Protein AF-A0A3C2AM71-F1 (afdb_monomer)

Structure (mmCIF, N/CA/C/O backbone):
data_AF-A0A3C2AM71-F1
#
_entry.id   AF-A0A3C2AM71-F1
#
loop_
_atom_site.group_PDB
_atom_site.id
_atom_site.type_symbol
_atom_site.label_atom_id
_atom_site.label_alt_id
_atom_site.label_comp_id
_atom_site.label_asym_id
_atom_site.label_entity_id
_atom_site.label_seq_id
_atom_site.pdbx_PDB_ins_code
_atom_site.Cartn_x
_atom_site.Cartn_y
_atom_site.Cartn_z
_atom_site.occupancy
_atom_site.B_iso_or_equiv
_atom_site.auth_seq_id
_atom_site.auth_comp_id
_atom_site.auth_asym_id
_atom_site.auth_atom_id
_atom_site.pdbx_PDB_model_num
ATOM 1 N N . MET A 1 1 ? -13.695 -0.399 28.121 1.00 42.12 1 MET A N 1
ATOM 2 C CA . MET A 1 1 ? -12.915 -0.365 26.866 1.00 42.12 1 MET A CA 1
ATOM 3 C C . MET A 1 1 ? -13.911 -0.329 25.725 1.00 42.12 1 MET A C 1
ATOM 5 O O . MET A 1 1 ? -14.835 -1.130 25.755 1.00 42.12 1 MET A O 1
ATOM 9 N N . ALA A 1 2 ? -13.782 0.618 24.798 1.00 53.09 2 ALA A N 1
ATOM 10 C CA . ALA A 1 2 ? -14.587 0.625 23.579 1.00 53.09 2 ALA A CA 1
ATOM 11 C C . ALA A 1 2 ? -14.269 -0.649 22.771 1.00 53.09 2 ALA A C 1
ATOM 13 O O . ALA A 1 2 ? -13.097 -1.018 22.661 1.00 53.09 2 ALA A O 1
ATOM 14 N N . SER A 1 3 ? -15.291 -1.352 22.276 1.00 75.38 3 SER A N 1
ATOM 15 C CA . SER A 1 3 ? -15.088 -2.483 21.365 1.00 75.38 3 SER A CA 1
ATOM 16 C C . SER A 1 3 ? -14.458 -1.978 20.064 1.00 75.38 3 SER A C 1
ATOM 18 O O . SER A 1 3 ? -14.625 -0.811 19.706 1.00 75.38 3 SER A O 1
ATOM 20 N N . PHE A 1 4 ? -13.736 -2.841 19.349 1.00 82.88 4 PHE A N 1
ATOM 21 C CA . PHE A 1 4 ? -13.177 -2.499 18.039 1.00 82.88 4 PHE A CA 1
ATOM 22 C C . PHE A 1 4 ? -14.222 -1.877 17.112 1.00 82.88 4 PHE A C 1
ATOM 24 O O . PHE A 1 4 ? -13.984 -0.798 16.584 1.00 82.88 4 PHE A O 1
ATOM 31 N N . GLU A 1 5 ? -15.396 -2.505 17.012 1.00 81.62 5 GLU A N 1
ATOM 32 C CA . GLU A 1 5 ? -16.545 -2.001 16.251 1.00 81.62 5 GLU A CA 1
ATOM 33 C C . GLU A 1 5 ? -16.908 -0.575 16.645 1.00 81.62 5 GLU A C 1
ATOM 35 O O . GLU A 1 5 ? -16.927 0.302 15.794 1.00 81.62 5 GLU A O 1
ATOM 40 N N . SER A 1 6 ? -17.067 -0.299 17.942 1.00 81.75 6 SER A N 1
ATOM 41 C CA . SER A 1 6 ? -17.404 1.055 18.393 1.00 81.75 6 SER A CA 1
ATOM 42 C C . SER A 1 6 ? -16.329 2.099 18.067 1.00 81.75 6 SER A C 1
ATOM 44 O O . SER A 1 6 ? -16.637 3.285 18.003 1.00 81.75 6 SER A O 1
ATOM 46 N N . ALA A 1 7 ? -15.074 1.685 17.856 1.00 81.06 7 ALA A N 1
ATOM 47 C CA . ALA A 1 7 ? -13.997 2.583 17.454 1.00 81.06 7 ALA A CA 1
ATOM 48 C C . ALA A 1 7 ? -13.990 2.859 15.942 1.00 81.06 7 ALA A C 1
ATOM 50 O O . ALA A 1 7 ? -13.678 3.978 15.542 1.00 81.06 7 ALA A O 1
ATOM 51 N N . ILE A 1 8 ? -14.338 1.871 15.112 1.00 83.69 8 ILE A N 1
ATOM 52 C CA . ILE A 1 8 ? -14.359 2.011 13.645 1.00 83.69 8 ILE A CA 1
ATOM 53 C C . ILE A 1 8 ? -15.708 2.493 13.092 1.00 83.69 8 ILE A C 1
ATOM 55 O O . ILE A 1 8 ? -15.739 3.031 11.992 1.00 83.69 8 ILE A O 1
ATOM 59 N N . GLU A 1 9 ? -16.796 2.346 13.850 1.00 80.56 9 GLU A N 1
ATOM 60 C CA . GLU A 1 9 ? -18.150 2.831 13.522 1.00 80.56 9 GLU A CA 1
ATOM 61 C C . GLU A 1 9 ? -18.470 4.173 14.202 1.00 80.56 9 GLU A C 1
ATOM 63 O O . GLU A 1 9 ? -19.589 4.672 14.112 1.00 80.56 9 GLU A O 1
ATOM 68 N N . LYS A 1 10 ? -17.495 4.757 14.914 1.00 73.94 10 LYS A N 1
ATOM 69 C CA . LYS A 1 10 ? -17.684 5.956 15.740 1.00 73.94 10 LYS A CA 1
ATOM 70 C C . LYS A 1 10 ? -18.242 7.138 14.943 1.00 73.94 10 LYS A C 1
ATOM 72 O O . LYS A 1 10 ? -19.080 7.887 15.439 1.00 73.94 10 LYS A O 1
ATOM 77 N N . GLU A 1 11 ? -17.732 7.324 13.734 1.00 79.31 11 GLU A N 1
ATOM 78 C CA . GLU A 1 11 ? -18.086 8.404 12.815 1.00 79.31 11 GLU A CA 1
ATOM 79 C C . GLU A 1 11 ? -18.208 7.812 11.402 1.00 79.31 11 GLU A C 1
ATOM 81 O O . GLU A 1 11 ? -17.571 6.797 11.116 1.00 79.31 11 GLU A O 1
ATOM 86 N N . ASP A 1 12 ? -18.994 8.427 10.508 1.00 88.00 12 ASP A N 1
ATOM 87 C CA . ASP A 1 12 ? -19.105 8.010 9.095 1.00 88.00 12 ASP A CA 1
ATOM 88 C C . ASP A 1 12 ? -17.840 8.396 8.302 1.00 88.00 12 ASP A C 1
ATOM 90 O O . AS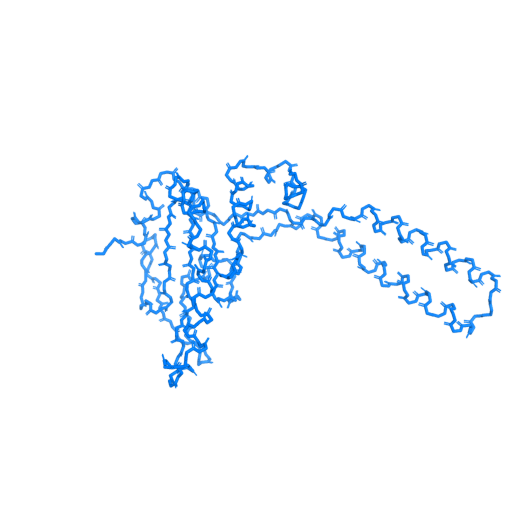P A 1 12 ? -17.848 9.217 7.380 1.00 88.00 12 ASP A O 1
ATOM 94 N N . LYS A 1 13 ? -16.710 7.837 8.729 1.00 92.69 13 LYS A N 1
ATOM 95 C CA . LYS A 1 13 ? -15.364 8.094 8.235 1.00 92.69 13 LYS A CA 1
ATOM 96 C C . LYS A 1 13 ? -14.686 6.774 7.862 1.00 92.69 13 LYS A C 1
ATOM 98 O O . LYS A 1 13 ? -14.956 5.739 8.474 1.00 92.69 13 LYS A O 1
ATOM 103 N N . PRO A 1 14 ? -13.787 6.789 6.870 1.00 94.62 14 PRO A N 1
ATOM 104 C CA . PRO A 1 14 ? -12.902 5.659 6.611 1.00 94.62 14 PRO A CA 1
ATOM 105 C C . PRO A 1 14 ? -12.044 5.332 7.840 1.00 94.62 14 PRO A C 1
ATOM 107 O O . PRO A 1 14 ? -11.818 6.178 8.705 1.00 94.62 14 PRO A O 1
ATOM 110 N N . SER A 1 15 ? -11.536 4.104 7.926 1.00 95.06 15 SER A N 1
ATOM 111 C CA . SER A 1 15 ? -10.704 3.671 9.052 1.00 95.06 15 SER A CA 1
ATOM 112 C C . SER A 1 15 ? -9.221 3.667 8.699 1.00 95.06 15 SER A C 1
ATOM 114 O O . SER A 1 15 ? -8.808 3.085 7.694 1.00 95.06 15 SER A O 1
ATOM 116 N N . PHE A 1 16 ? -8.417 4.253 9.582 1.00 94.62 16 PHE A N 1
ATOM 117 C CA . PHE A 1 16 ? -6.964 4.134 9.590 1.00 94.62 16 PHE A CA 1
ATOM 118 C C . PHE A 1 16 ? -6.561 3.165 10.700 1.00 94.62 16 PHE A C 1
ATOM 120 O O . PHE A 1 16 ? -6.775 3.437 11.884 1.00 94.62 16 PHE A O 1
ATOM 127 N N . ILE A 1 17 ? -5.983 2.022 10.335 1.00 93.75 17 ILE A 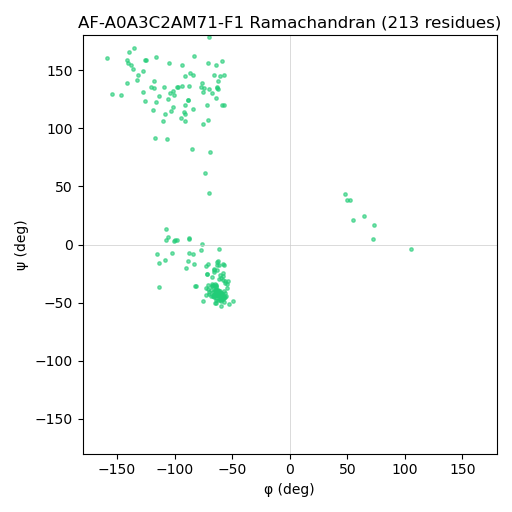N 1
ATOM 128 C CA . ILE A 1 17 ? -5.664 0.956 11.286 1.00 93.75 17 ILE A CA 1
ATOM 129 C C . ILE A 1 17 ? -4.161 0.715 11.300 1.00 93.75 17 ILE A C 1
ATOM 131 O O . ILE A 1 17 ? -3.583 0.250 10.320 1.00 93.75 17 ILE A O 1
ATOM 135 N N . TYR A 1 18 ? -3.525 0.981 12.439 1.00 91.75 18 TYR A N 1
ATOM 136 C CA . TYR A 1 18 ? -2.144 0.574 12.679 1.00 91.75 18 TYR A CA 1
ATOM 137 C C . TYR A 1 18 ? -2.123 -0.792 13.365 1.00 91.75 18 TYR A C 1
ATOM 139 O O . TYR A 1 18 ? -2.554 -0.934 14.513 1.00 91.75 18 TYR A O 1
ATOM 147 N N . ILE A 1 19 ? -1.597 -1.794 12.666 1.00 89.94 19 ILE A N 1
ATOM 148 C CA . ILE A 1 19 ? -1.363 -3.135 13.191 1.00 89.94 19 ILE A CA 1
ATOM 149 C C . ILE A 1 19 ? 0.046 -3.171 13.764 1.00 89.94 19 ILE A C 1
ATOM 151 O O . ILE A 1 19 ? 1.045 -3.195 13.040 1.00 89.94 19 ILE A O 1
ATOM 155 N N . LYS A 1 20 ? 0.118 -3.182 15.089 1.00 84.00 20 LYS A N 1
ATOM 156 C CA . LYS A 1 20 ? 1.374 -3.293 15.819 1.00 84.00 20 LYS A CA 1
ATOM 157 C C . LYS A 1 20 ? 1.862 -4.739 15.778 1.00 84.00 20 LYS A C 1
ATOM 159 O O . LYS A 1 20 ? 1.081 -5.667 15.955 1.00 84.00 20 LYS A O 1
ATOM 164 N N . GLU A 1 21 ? 3.162 -4.927 15.599 1.00 76.88 21 GLU A N 1
ATOM 165 C CA . GLU A 1 21 ? 3.785 -6.242 15.721 1.00 76.88 21 GLU A CA 1
ATOM 166 C C . GLU A 1 21 ? 3.619 -6.804 17.146 1.00 76.88 21 GLU A C 1
ATOM 168 O O . GLU A 1 21 ? 3.721 -6.065 18.135 1.00 76.88 21 GLU A O 1
ATOM 173 N N . SER A 1 22 ? 3.364 -8.113 17.249 1.00 65.94 22 SER A N 1
ATOM 174 C CA . SER A 1 22 ? 3.419 -8.832 18.524 1.00 65.94 22 SER A CA 1
ATOM 175 C C . SER A 1 22 ? 4.850 -8.759 19.042 1.00 65.94 22 SER A C 1
ATOM 177 O O . SER A 1 22 ? 5.799 -8.992 18.294 1.00 65.94 22 SER A O 1
ATOM 179 N N . LYS A 1 23 ? 5.026 -8.475 20.333 1.00 60.56 23 LYS A N 1
ATOM 180 C CA . LYS A 1 23 ? 6.280 -8.811 21.011 1.00 60.56 23 LYS A CA 1
ATOM 181 C C . LYS A 1 23 ? 6.327 -10.340 21.104 1.00 60.56 23 LYS A C 1
ATOM 183 O O . LYS A 1 23 ? 5.929 -10.895 22.122 1.00 60.56 23 LYS A O 1
ATOM 188 N N . ASP A 1 24 ? 6.695 -11.025 20.025 1.00 52.03 24 ASP A N 1
ATOM 189 C CA . ASP A 1 24 ? 6.826 -12.480 20.051 1.00 52.03 24 ASP A CA 1
ATOM 190 C C . ASP A 1 24 ? 7.821 -12.882 21.148 1.00 52.03 24 ASP A C 1
ATOM 192 O O . ASP A 1 24 ? 8.814 -12.193 21.401 1.00 52.03 24 ASP A O 1
ATOM 196 N N . GLU A 1 25 ? 7.575 -14.025 21.787 1.00 47.34 25 GLU A N 1
ATOM 197 C CA . GLU A 1 25 ? 8.415 -14.572 22.858 1.00 47.34 25 GLU A CA 1
ATOM 198 C C . GLU A 1 25 ? 9.877 -14.802 22.429 1.00 47.34 25 GLU A 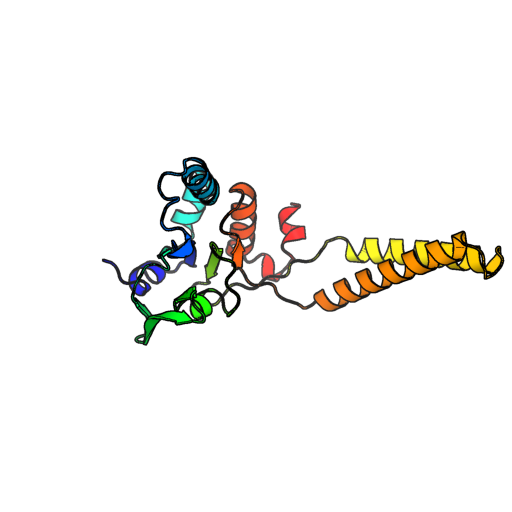C 1
ATOM 200 O O . GLU A 1 25 ? 10.758 -14.857 23.284 1.00 47.34 25 GLU A O 1
ATOM 205 N N . GLN A 1 26 ? 10.168 -14.836 21.120 1.00 45.72 26 GLN A N 1
ATOM 206 C CA . GLN A 1 26 ? 11.533 -14.845 20.570 1.00 45.72 26 GLN A CA 1
ATOM 207 C C . GLN A 1 26 ? 12.343 -13.574 20.893 1.00 45.72 26 GLN A C 1
ATOM 209 O O . GLN A 1 26 ? 13.564 -13.569 20.748 1.00 45.72 26 GLN A O 1
ATOM 214 N N . MET A 1 27 ? 11.679 -12.505 21.343 1.00 50.75 27 MET A N 1
ATOM 215 C CA . MET A 1 27 ? 12.291 -11.249 21.786 1.00 50.75 27 MET A CA 1
ATOM 216 C C . MET A 1 27 ? 12.384 -11.127 23.317 1.00 50.75 27 MET A C 1
ATOM 218 O O . MET A 1 27 ? 12.856 -10.097 23.813 1.00 50.75 27 MET A O 1
ATOM 222 N N . ARG A 1 28 ? 11.976 -12.159 24.082 1.00 48.88 28 ARG A N 1
ATOM 223 C CA . ARG A 1 28 ? 12.207 -12.205 25.537 1.00 48.88 28 ARG A CA 1
ATOM 224 C C . ARG A 1 28 ? 13.711 -12.091 25.803 1.00 48.88 28 ARG A C 1
ATOM 226 O O . ARG A 1 28 ? 14.495 -12.909 25.333 1.00 48.88 28 ARG A O 1
ATOM 233 N N . GLY A 1 29 ? 14.108 -11.050 26.536 1.00 53.56 29 GLY A N 1
ATOM 234 C CA . GLY A 1 29 ? 15.507 -10.772 26.889 1.00 53.56 29 GLY A CA 1
ATOM 235 C C . GLY A 1 29 ? 16.178 -9.615 26.135 1.00 53.56 29 GLY A C 1
ATOM 236 O O . GLY A 1 29 ? 17.301 -9.264 26.481 1.00 53.56 29 GLY A O 1
ATOM 237 N N . ARG A 1 30 ? 15.515 -8.975 25.156 1.00 55.34 30 ARG A N 1
ATOM 238 C CA . ARG A 1 30 ? 15.984 -7.710 24.530 1.00 55.34 30 ARG A CA 1
ATOM 239 C C . ARG A 1 30 ? 15.166 -6.485 24.938 1.00 55.34 30 ARG A C 1
ATOM 241 O O . ARG A 1 30 ? 15.273 -5.422 24.336 1.00 55.34 30 ARG A O 1
ATOM 248 N N . GLU A 1 31 ? 14.340 -6.628 25.968 1.00 54.59 31 GLU A N 1
ATOM 249 C CA . GLU A 1 31 ? 13.405 -5.596 26.425 1.00 54.59 31 GLU A CA 1
ATOM 250 C C . GLU A 1 31 ? 14.108 -4.351 26.979 1.00 54.59 31 GLU A C 1
ATOM 252 O O . GLU A 1 31 ? 13.523 -3.271 26.953 1.00 54.59 31 GLU A O 1
ATOM 257 N N . ASP A 1 32 ? 15.377 -4.480 27.380 1.00 57.28 32 ASP A N 1
ATOM 258 C CA . ASP A 1 32 ? 16.255 -3.383 27.799 1.00 57.28 32 ASP A CA 1
ATOM 259 C C . ASP A 1 32 ? 17.335 -3.016 26.773 1.00 57.28 32 ASP A C 1
ATOM 261 O O . ASP A 1 32 ? 18.159 -2.137 27.026 1.00 57.28 32 ASP A O 1
ATOM 265 N N . ASP A 1 33 ? 17.300 -3.611 25.576 1.00 68.69 33 ASP A N 1
ATOM 266 C CA . ASP A 1 33 ? 18.155 -3.182 24.474 1.00 68.69 33 ASP A CA 1
ATOM 267 C C . ASP A 1 33 ? 17.671 -1.814 23.964 1.00 68.69 33 ASP A C 1
ATOM 269 O O . ASP A 1 33 ? 16.630 -1.687 23.307 1.00 68.69 33 ASP A O 1
ATOM 273 N N . GLY A 1 34 ? 18.436 -0.765 24.273 1.00 66.56 34 GLY A N 1
ATOM 274 C CA . GLY A 1 34 ? 18.157 0.600 23.827 1.00 66.56 34 GLY A CA 1
ATOM 275 C C . GLY A 1 34 ? 17.977 0.707 22.309 1.00 66.56 34 GLY A C 1
ATOM 276 O O . GLY A 1 34 ? 17.135 1.481 21.857 1.00 66.56 34 GLY A O 1
ATOM 277 N N . ARG A 1 35 ? 18.662 -0.136 21.520 1.00 69.88 35 ARG A N 1
ATOM 278 C CA . ARG A 1 35 ? 18.531 -0.157 20.053 1.00 69.88 35 ARG A CA 1
ATOM 279 C C . ARG A 1 35 ? 17.151 -0.631 19.610 1.00 69.88 35 ARG A C 1
ATOM 281 O O . ARG A 1 35 ? 16.625 -0.151 18.610 1.00 69.88 35 ARG A O 1
ATOM 288 N N . PHE A 1 36 ? 16.547 -1.555 20.355 1.00 67.25 36 PHE A N 1
ATOM 289 C CA . PHE A 1 36 ? 15.207 -2.055 20.067 1.00 67.25 36 PHE A CA 1
ATOM 290 C C . PHE A 1 36 ? 14.135 -1.013 20.400 1.00 67.25 36 PHE A C 1
ATOM 292 O O . PHE A 1 36 ? 13.242 -0.770 19.587 1.00 67.25 36 PHE A O 1
ATOM 299 N N . LYS A 1 37 ? 14.253 -0.338 21.554 1.00 69.62 37 LYS A N 1
ATOM 300 C CA . LYS A 1 37 ? 13.366 0.783 21.924 1.00 69.62 37 LYS A CA 1
ATOM 301 C C . LYS A 1 37 ? 13.465 1.922 20.907 1.00 69.62 37 LYS A C 1
ATOM 303 O O . LYS A 1 37 ? 12.444 2.470 20.496 1.00 69.62 37 LYS A O 1
ATOM 308 N N . GLU A 1 38 ? 14.677 2.231 20.454 1.00 73.06 38 GLU A N 1
ATOM 309 C CA . GLU A 1 38 ? 14.914 3.246 19.432 1.00 73.06 38 GLU A CA 1
ATOM 310 C C . GLU A 1 38 ? 14.328 2.840 18.073 1.00 73.06 38 GLU A C 1
ATOM 312 O O . GLU A 1 38 ? 13.643 3.639 17.438 1.00 73.06 38 GLU A O 1
ATOM 317 N N . MET A 1 39 ? 14.503 1.584 17.648 1.00 73.25 39 MET A N 1
ATOM 318 C CA . MET A 1 39 ? 13.878 1.061 16.431 1.00 73.25 39 MET A CA 1
ATOM 319 C C . MET A 1 39 ? 12.347 1.152 16.498 1.00 73.25 39 MET A C 1
ATOM 321 O O . MET A 1 39 ? 11.737 1.646 15.553 1.00 73.25 39 MET A O 1
ATOM 325 N N . GLN A 1 40 ? 11.725 0.736 17.607 1.00 72.31 40 GLN A N 1
ATOM 326 C CA . GLN A 1 40 ? 10.272 0.847 17.780 1.00 72.31 40 GLN A CA 1
ATOM 327 C C . GLN 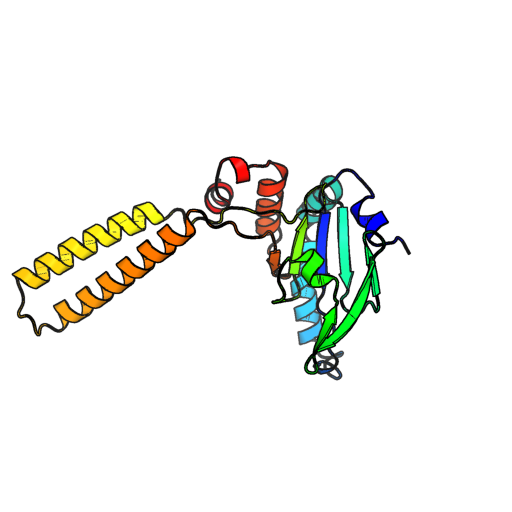A 1 40 ? 9.793 2.300 17.798 1.00 72.31 40 GLN A C 1
ATOM 329 O O . GLN A 1 40 ? 8.757 2.596 17.206 1.00 72.31 40 GLN A O 1
ATOM 334 N N . SER A 1 41 ? 10.545 3.212 18.425 1.00 74.56 41 SER A N 1
ATOM 335 C CA . SER A 1 41 ? 10.241 4.645 18.348 1.00 74.56 41 SER A CA 1
ATOM 336 C C . SER A 1 41 ? 10.269 5.114 16.898 1.00 74.56 41 SER A C 1
ATOM 338 O O . SER A 1 41 ? 9.303 5.716 16.443 1.00 74.56 41 SER A O 1
ATOM 340 N N . ARG A 1 42 ? 11.323 4.767 16.149 1.00 76.19 42 ARG A N 1
ATOM 341 C CA . ARG A 1 42 ? 11.482 5.154 14.740 1.00 76.19 42 ARG A CA 1
ATOM 342 C C . ARG A 1 42 ? 10.365 4.647 13.839 1.00 76.19 42 ARG A C 1
ATOM 344 O O . ARG A 1 42 ? 10.044 5.287 12.845 1.00 76.19 42 ARG A O 1
ATOM 351 N N . MET A 1 43 ? 9.749 3.516 14.176 1.00 76.69 43 MET A N 1
ATOM 352 C CA . MET A 1 43 ? 8.590 3.014 13.437 1.00 76.69 43 MET A CA 1
ATOM 353 C C . MET A 1 43 ? 7.358 3.896 13.601 1.00 76.69 43 MET A C 1
ATOM 355 O O . MET A 1 43 ? 6.538 3.915 12.700 1.00 76.69 43 MET A O 1
ATOM 359 N N . LEU A 1 44 ? 7.223 4.614 14.717 1.00 80.81 44 LEU A N 1
ATOM 360 C CA . LEU A 1 44 ? 6.079 5.478 15.014 1.00 80.81 44 LEU A CA 1
ATOM 361 C C . LEU A 1 44 ? 6.415 6.969 14.913 1.00 80.81 44 LEU A C 1
ATOM 363 O O . LEU A 1 44 ? 5.554 7.794 15.199 1.00 80.81 44 LEU A O 1
ATOM 367 N N . ASP A 1 45 ? 7.634 7.334 14.508 1.00 84.94 45 ASP A N 1
ATOM 368 C CA . ASP A 1 45 ? 8.057 8.737 14.418 1.00 84.94 45 ASP A CA 1
ATOM 369 C C . ASP A 1 45 ? 7.154 9.552 13.483 1.00 84.94 45 ASP A C 1
ATOM 371 O O . ASP A 1 45 ? 6.913 10.726 13.745 1.00 84.94 45 ASP A O 1
ATOM 375 N N . PHE A 1 46 ? 6.576 8.926 12.455 1.00 85.56 46 PHE A N 1
ATOM 376 C CA . PHE A 1 46 ? 5.616 9.579 11.566 1.00 85.56 46 PHE A CA 1
ATOM 377 C C . PHE A 1 46 ? 4.350 10.054 12.297 1.00 85.56 46 PHE A C 1
ATOM 379 O O . PHE A 1 46 ? 3.794 11.080 11.930 1.00 85.56 46 PHE A O 1
ATOM 386 N N . LEU A 1 47 ? 3.942 9.385 13.383 1.00 85.75 47 LEU A N 1
ATOM 387 C CA . LEU A 1 47 ? 2.834 9.819 14.243 1.00 85.75 47 LEU A CA 1
ATOM 388 C C . LEU A 1 47 ? 3.205 10.983 15.175 1.00 85.75 47 LEU A C 1
ATOM 390 O O . LEU A 1 47 ? 2.365 11.396 15.965 1.00 85.75 47 LEU A O 1
ATOM 394 N N . LYS A 1 48 ? 4.444 11.493 15.138 1.00 88.50 48 LYS A N 1
ATOM 395 C CA . LYS A 1 48 ? 4.832 12.741 15.822 1.00 88.50 48 LYS A CA 1
ATOM 396 C C . LYS A 1 48 ? 4.611 13.972 14.942 1.00 88.50 48 LYS A C 1
ATOM 398 O O . LYS A 1 48 ? 4.671 15.088 15.449 1.00 88.50 48 LYS A O 1
ATOM 403 N N . ASP A 1 49 ? 4.390 13.777 13.644 1.00 93.94 49 ASP A N 1
ATOM 404 C CA . ASP A 1 49 ? 4.133 14.860 12.704 1.00 93.94 49 ASP A CA 1
ATOM 405 C C . ASP A 1 49 ? 2.739 15.453 12.943 1.00 93.94 49 ASP A C 1
ATOM 407 O O . ASP A 1 49 ? 1.725 14.756 12.859 1.00 93.94 49 ASP A O 1
ATOM 411 N N . SER A 1 50 ? 2.681 16.748 13.259 1.00 94.50 50 SER A N 1
ATOM 412 C CA . SER A 1 50 ? 1.423 17.420 13.588 1.00 94.50 50 SER A CA 1
ATOM 413 C C . SER A 1 50 ? 0.452 17.455 12.415 1.00 94.50 50 SER A C 1
ATOM 415 O O . SER A 1 50 ? -0.751 17.342 12.630 1.00 94.50 50 SER A O 1
ATOM 417 N N . ASN A 1 51 ? 0.953 17.584 11.184 1.00 95.12 51 ASN A N 1
ATOM 418 C CA . ASN A 1 51 ? 0.101 17.675 10.002 1.00 95.12 51 ASN A CA 1
ATOM 419 C C . ASN A 1 51 ? -0.569 16.333 9.732 1.00 95.12 51 ASN A C 1
ATOM 421 O O . ASN A 1 51 ? -1.773 16.289 9.489 1.00 95.12 51 ASN A O 1
ATOM 425 N N . LEU A 1 52 ? 0.179 15.234 9.850 1.00 94.62 52 LEU A N 1
ATOM 426 C CA . LEU A 1 52 ? -0.400 13.903 9.738 1.00 94.62 52 LEU A CA 1
ATOM 427 C C . LEU A 1 52 ? -1.460 13.674 10.818 1.00 94.62 52 LEU A C 1
ATOM 429 O 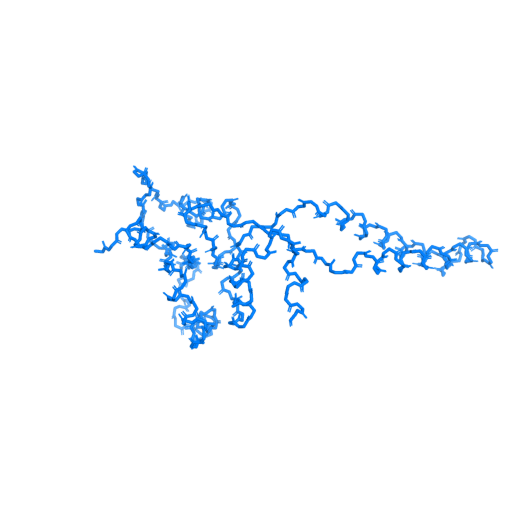O . LEU A 1 52 ? -2.540 13.186 10.501 1.00 94.62 52 LEU A O 1
ATOM 433 N N . ILE A 1 53 ? -1.176 14.017 12.079 1.00 94.19 53 ILE A N 1
ATOM 434 C CA . ILE A 1 53 ? -2.143 13.847 13.175 1.00 94.19 53 ILE A CA 1
ATOM 435 C C . ILE A 1 53 ? -3.439 14.611 12.879 1.00 94.19 53 ILE A C 1
ATOM 437 O O . ILE A 1 53 ? -4.523 14.065 13.087 1.00 94.19 53 ILE A O 1
ATOM 441 N N . THR A 1 54 ? -3.340 15.845 12.380 1.00 95.12 54 THR A N 1
ATOM 442 C CA . THR A 1 54 ? -4.503 16.644 11.977 1.00 95.12 54 THR A CA 1
ATOM 443 C C . THR A 1 54 ? -5.296 15.940 10.878 1.00 95.12 54 THR A C 1
ATOM 445 O O . THR A 1 54 ? -6.477 15.665 11.077 1.00 95.12 54 THR A O 1
ATOM 448 N N . VAL A 1 55 ? -4.639 15.539 9.781 1.00 95.44 55 VAL A N 1
ATOM 449 C CA . VAL A 1 55 ? -5.282 14.810 8.670 1.00 95.44 55 VAL A CA 1
ATOM 450 C C . VAL A 1 55 ? -5.978 13.542 9.169 1.00 95.44 55 VAL A C 1
ATOM 452 O O . VAL A 1 55 ? -7.116 13.270 8.787 1.00 95.44 55 VAL A O 1
ATOM 455 N N . LEU A 1 56 ? -5.324 12.776 10.045 1.00 94.81 56 LEU A N 1
ATOM 456 C CA . LEU A 1 56 ? -5.871 11.546 10.609 1.00 94.81 56 LEU A CA 1
ATOM 457 C C . LEU A 1 56 ? -7.118 11.804 11.462 1.00 94.81 56 LEU A C 1
ATOM 459 O O . LEU A 1 56 ? -8.144 11.168 11.241 1.00 94.81 56 LEU A O 1
ATOM 463 N N . ASN A 1 57 ? -7.055 12.744 12.406 1.00 92.62 57 ASN A N 1
ATOM 464 C CA . ASN A 1 57 ? -8.171 13.029 13.311 1.00 92.62 57 ASN A CA 1
ATOM 465 C C . ASN A 1 57 ? -9.380 13.638 12.586 1.00 92.62 57 ASN A C 1
ATOM 467 O O . ASN A 1 57 ? -10.531 13.360 12.935 1.00 92.62 57 ASN A O 1
ATOM 471 N N . GLU A 1 58 ? -9.136 14.472 11.577 1.00 94.81 58 GLU A N 1
ATOM 472 C CA . GLU A 1 58 ? -10.200 15.117 10.811 1.00 94.81 58 GLU A CA 1
ATOM 473 C C . GLU A 1 58 ? -10.910 14.131 9.883 1.00 94.81 58 GLU A C 1
ATOM 475 O O . GLU A 1 58 ? -12.136 14.182 9.777 1.00 94.81 58 GLU A O 1
ATOM 480 N N . ASN A 1 59 ? -10.178 13.189 9.281 1.00 95.62 59 ASN A N 1
ATOM 481 C CA . ASN A 1 59 ? -10.691 12.405 8.157 1.00 95.62 59 ASN A CA 1
ATOM 482 C C . ASN A 1 59 ? -10.890 10.908 8.439 1.00 95.62 59 ASN A C 1
ATOM 484 O O . ASN A 1 59 ? -11.601 10.257 7.678 1.00 95.62 59 ASN A O 1
ATOM 488 N N . PHE A 1 60 ? -10.318 10.348 9.514 1.00 95.44 60 PHE A N 1
ATOM 489 C CA . PHE A 1 60 ? -10.322 8.898 9.746 1.00 95.44 60 PHE A CA 1
ATOM 490 C C . PHE A 1 60 ? -10.744 8.483 11.159 1.00 95.44 60 PHE A C 1
ATOM 492 O O . PHE A 1 60 ? -10.367 9.089 12.163 1.00 95.44 60 PHE A O 1
ATOM 499 N N . ASN A 1 61 ? -11.417 7.335 11.244 1.00 94.38 61 ASN A N 1
ATOM 500 C CA . ASN A 1 61 ? -11.518 6.559 12.475 1.00 94.38 61 ASN A CA 1
ATOM 501 C C . ASN A 1 61 ? -10.183 5.845 12.715 1.00 94.38 61 ASN A C 1
ATOM 503 O O . ASN A 1 61 ? -9.840 4.869 12.044 1.00 94.38 61 ASN A O 1
ATOM 507 N N . CYS A 1 62 ? -9.399 6.364 13.656 1.00 92.25 62 CYS A N 1
ATOM 508 C CA . CYS A 1 62 ? -8.068 5.849 13.947 1.00 92.25 62 CYS A CA 1
ATOM 509 C C . CYS A 1 62 ? -8.123 4.726 14.987 1.00 92.25 62 CYS A C 1
ATOM 511 O O . CYS A 1 62 ? -8.593 4.927 16.109 1.00 92.25 62 CYS A O 1
ATOM 513 N N . TYR A 1 63 ? -7.582 3.556 14.647 1.00 91.25 63 TYR A N 1
ATOM 514 C CA . TYR A 1 63 ? -7.513 2.415 15.553 1.00 91.25 63 TYR A CA 1
ATOM 515 C C . TYR A 1 63 ? -6.123 1.778 15.577 1.00 91.25 63 TYR A C 1
ATOM 517 O O . TYR A 1 63 ? -5.450 1.625 14.557 1.00 91.25 63 TYR A O 1
ATOM 525 N N . ARG A 1 64 ? -5.697 1.355 16.768 1.00 89.56 64 ARG A N 1
ATOM 526 C CA . ARG A 1 64 ? -4.469 0.586 16.969 1.00 89.56 64 ARG A CA 1
ATOM 527 C C . ARG A 1 64 ? -4.828 -0.849 17.321 1.00 89.56 64 ARG A C 1
ATOM 529 O O . ARG A 1 64 ? -5.312 -1.102 18.420 1.00 89.56 64 ARG A O 1
ATOM 536 N N . PHE A 1 65 ? -4.521 -1.780 16.424 1.00 89.38 65 PHE A N 1
ATOM 537 C CA . PHE A 1 65 ? -4.675 -3.206 16.682 1.00 89.38 65 PHE A CA 1
ATOM 538 C C . PHE A 1 65 ? -3.378 -3.772 17.271 1.00 89.38 65 PHE A C 1
ATOM 540 O O . PHE A 1 65 ? -2.312 -3.673 16.656 1.00 89.38 65 PHE A O 1
ATOM 547 N N . ASP A 1 66 ? -3.458 -4.327 18.481 1.00 85.31 66 ASP A N 1
ATOM 548 C CA . ASP A 1 66 ? -2.334 -4.989 19.145 1.00 85.31 66 ASP A CA 1
ATOM 549 C C . ASP A 1 66 ? -2.488 -6.508 19.015 1.00 85.31 66 ASP A C 1
ATOM 551 O O . ASP A 1 66 ? -3.447 -7.087 19.523 1.00 85.31 66 ASP A O 1
ATOM 555 N N . LEU A 1 67 ? -1.524 -7.160 18.362 1.00 82.50 67 LEU A N 1
ATOM 556 C CA . LEU A 1 67 ? -1.485 -8.620 18.237 1.00 82.50 67 LEU A CA 1
ATOM 557 C C . LEU A 1 67 ? -1.348 -9.348 19.580 1.00 82.50 67 LEU A C 1
ATOM 559 O O . LEU A 1 67 ? -1.527 -10.565 19.641 1.00 82.50 67 LEU A O 1
ATOM 563 N N . ALA A 1 68 ? -0.993 -8.634 20.650 1.00 81.00 68 ALA A N 1
ATOM 564 C CA . ALA A 1 68 ? -0.972 -9.194 21.990 1.00 81.00 68 ALA A CA 1
ATOM 565 C C . ALA A 1 68 ? -2.377 -9.464 22.553 1.00 81.00 68 ALA A C 1
ATOM 567 O O . ALA A 1 68 ? -2.471 -10.212 23.520 1.00 81.00 68 ALA A O 1
ATOM 568 N N . ALA A 1 69 ? -3.439 -8.887 21.977 1.00 83.88 69 ALA A N 1
ATOM 569 C CA . ALA A 1 69 ? -4.807 -9.134 22.421 1.00 83.88 69 ALA A CA 1
ATOM 570 C C . ALA A 1 69 ? -5.197 -10.611 22.239 1.00 83.88 69 ALA A C 1
ATOM 572 O O . ALA A 1 69 ? -4.948 -11.195 21.187 1.00 83.88 69 ALA A O 1
ATOM 573 N N . ASP A 1 70 ? -5.830 -11.203 23.257 1.00 86.00 70 ASP A N 1
ATOM 574 C CA . ASP A 1 70 ? -6.240 -12.615 23.226 1.00 86.00 70 ASP A CA 1
ATOM 575 C C . ASP A 1 70 ? -7.400 -12.864 22.260 1.00 86.00 70 ASP A C 1
ATOM 577 O O . ASP A 1 70 ? -7.506 -13.929 21.648 1.00 86.00 70 ASP A O 1
ATOM 581 N N . SER A 1 71 ? -8.301 -11.888 22.149 1.00 89.94 71 SER A N 1
ATOM 582 C CA . SER A 1 71 ? -9.427 -11.949 21.230 1.00 89.94 71 SER A CA 1
ATOM 583 C C . SER A 1 71 ? -9.992 -10.572 20.909 1.00 89.94 71 SER A C 1
ATOM 585 O O . SER A 1 71 ? -9.801 -9.605 21.648 1.00 89.94 71 SER A O 1
ATOM 587 N N . ILE A 1 72 ? -10.730 -10.513 19.807 1.00 90.69 72 ILE A N 1
ATOM 588 C CA . ILE A 1 72 ? -11.469 -9.349 19.331 1.00 90.69 72 ILE A CA 1
ATOM 589 C C . ILE A 1 72 ? -12.801 -9.826 18.756 1.00 90.69 72 ILE A C 1
ATOM 591 O O . ILE A 1 72 ? -12.866 -10.859 18.091 1.00 90.69 72 ILE A O 1
ATOM 595 N N . VAL A 1 73 ? -13.872 -9.087 19.032 1.00 89.94 73 VAL A N 1
ATOM 596 C CA . VAL A 1 73 ? -15.194 -9.357 18.458 1.00 89.94 73 VAL A CA 1
ATOM 597 C C . VAL A 1 73 ? -15.422 -8.390 17.305 1.00 89.94 73 VAL A C 1
ATOM 599 O O . VAL A 1 73 ? -15.230 -7.184 17.468 1.00 89.94 73 VAL A O 1
ATOM 602 N N . PHE A 1 74 ? -15.805 -8.927 16.149 1.00 89.75 74 PHE A N 1
ATOM 603 C CA . PHE A 1 74 ? -16.165 -8.153 14.967 1.00 89.75 74 PHE A CA 1
ATOM 604 C C . PHE A 1 74 ? -17.260 -8.867 14.167 1.00 89.75 74 PHE A C 1
ATOM 606 O O . PHE A 1 74 ? -17.156 -10.052 13.851 1.00 89.75 74 PHE A O 1
ATOM 613 N N . LYS A 1 75 ? -18.326 -8.136 13.852 1.00 88.62 75 LYS A N 1
ATOM 614 C CA . LYS A 1 75 ? -19.584 -8.576 13.245 1.00 88.62 75 LYS A CA 1
ATOM 615 C C . LYS A 1 75 ? -20.180 -9.809 13.926 1.00 88.62 75 LYS A C 1
ATOM 617 O O . LYS A 1 75 ? -20.610 -10.750 13.266 1.00 88.62 75 LYS A O 1
ATOM 622 N N . GLY A 1 76 ? -20.158 -9.823 15.261 1.00 88.44 76 GLY A N 1
ATOM 623 C CA . GLY A 1 76 ? -20.648 -10.944 16.073 1.00 88.44 76 GLY A CA 1
ATOM 624 C C . GLY A 1 76 ? -19.764 -12.200 16.057 1.00 88.44 76 GLY A C 1
ATOM 625 O O . GLY A 1 76 ? -20.135 -13.206 16.659 1.00 88.44 76 GLY A O 1
ATOM 626 N N . VAL A 1 77 ? -18.596 -12.156 15.407 1.00 92.56 77 VAL A N 1
ATOM 627 C CA . VAL A 1 77 ? -17.616 -13.249 15.381 1.00 92.56 77 VAL A CA 1
ATOM 628 C C . VAL A 1 77 ? -16.452 -12.913 16.309 1.00 92.56 77 VAL A C 1
ATOM 630 O O . VAL A 1 77 ? -15.882 -11.825 16.239 1.00 92.56 77 VAL A O 1
ATOM 633 N N . THR A 1 78 ? -16.086 -13.856 17.177 1.00 93.62 78 THR A N 1
ATOM 634 C CA . THR A 1 78 ? -14.913 -13.736 18.050 1.00 93.62 78 THR A CA 1
ATOM 635 C C . THR A 1 78 ? -13.695 -14.320 17.352 1.00 93.62 78 THR A C 1
ATOM 637 O O . THR A 1 78 ? -13.604 -15.534 17.184 1.00 93.62 78 THR A O 1
ATOM 640 N N . TYR A 1 79 ? -12.743 -13.463 17.011 1.00 92.50 79 TYR A N 1
ATOM 641 C CA . TYR A 1 79 ? -11.442 -13.840 16.473 1.00 92.50 79 TYR A CA 1
ATOM 642 C C . TYR A 1 79 ? -10.456 -13.941 17.620 1.00 92.50 79 TYR A C 1
ATOM 644 O O . TYR A 1 79 ? -10.426 -13.066 18.488 1.00 92.50 79 TYR A O 1
ATOM 652 N N . LYS A 1 80 ? -9.634 -14.982 17.630 1.00 92.25 80 LYS A N 1
ATOM 653 C CA . LYS A 1 80 ? -8.698 -15.247 18.721 1.00 92.25 80 LYS A CA 1
ATOM 654 C C . LYS A 1 80 ? -7.254 -15.163 18.260 1.00 92.25 80 LYS A C 1
ATOM 656 O O . LYS A 1 80 ? -6.929 -15.225 17.070 1.00 92.25 80 LYS A O 1
ATOM 661 N N . LYS A 1 81 ? -6.376 -15.010 19.239 1.00 88.44 81 LYS A N 1
ATOM 662 C CA . LYS A 1 81 ? -4.955 -15.271 19.086 1.00 88.44 81 LYS A CA 1
ATOM 663 C C . LYS A 1 81 ? -4.716 -16.779 19.119 1.00 88.44 81 LYS A C 1
ATOM 665 O O . LYS A 1 81 ? -5.260 -17.485 19.964 1.00 88.44 81 LYS A O 1
ATOM 670 N N . GLY A 1 82 ? -3.889 -17.260 18.202 1.00 83.94 82 GLY A N 1
ATOM 671 C CA . GLY A 1 82 ? -3.465 -18.649 18.113 1.00 83.94 82 GLY A CA 1
ATOM 672 C C . GLY A 1 82 ? -1.966 -18.759 17.862 1.00 83.94 82 GLY A C 1
ATOM 673 O O . GLY A 1 82 ? -1.285 -17.780 17.545 1.00 83.94 82 GLY A O 1
ATOM 674 N N . GLU A 1 83 ? -1.447 -19.973 17.986 1.00 77.75 83 GLU A N 1
ATOM 675 C CA . GLU A 1 83 ? -0.050 -20.282 17.711 1.00 77.75 83 GLU A CA 1
ATOM 676 C C . GLU A 1 83 ? 0.031 -21.258 16.536 1.00 77.75 83 GLU A C 1
ATOM 678 O O . GLU A 1 83 ? -0.558 -22.338 16.560 1.00 77.75 83 GLU A O 1
ATOM 683 N N . GLN A 1 84 ? 0.752 -20.876 15.483 1.00 68.31 84 GLN A N 1
ATOM 684 C CA . GLN A 1 84 ? 1.027 -21.751 14.346 1.00 68.31 84 GLN A CA 1
ATOM 685 C C . GLN A 1 84 ? 2.530 -21.818 14.109 1.00 68.31 84 GLN A C 1
ATOM 687 O O . GLN A 1 84 ? 3.186 -20.802 13.893 1.00 68.31 84 GLN A O 1
ATOM 692 N N . ARG A 1 85 ? 3.080 -23.040 14.116 1.00 70.44 85 ARG A N 1
ATOM 693 C CA . ARG A 1 85 ? 4.511 -23.308 13.867 1.00 70.44 85 ARG A CA 1
ATOM 694 C C . ARG A 1 85 ? 5.452 -22.473 14.761 1.00 70.44 85 ARG A C 1
ATOM 696 O O . ARG A 1 85 ? 6.482 -22.000 14.287 1.00 70.44 85 ARG A O 1
ATOM 703 N N . GLY A 1 86 ? 5.087 -22.275 16.032 1.00 66.56 86 GLY A N 1
ATOM 704 C CA . GLY A 1 86 ? 5.878 -21.502 16.999 1.00 66.56 86 GLY A CA 1
ATOM 705 C C . GLY A 1 86 ? 5.849 -19.984 16.786 1.00 66.56 86 GLY A C 1
ATOM 706 O O . GLY A 1 86 ? 6.734 -19.284 17.272 1.00 66.56 86 GLY A O 1
ATOM 707 N N . ARG A 1 87 ? 4.885 -19.470 16.008 1.00 69.31 87 ARG A N 1
ATOM 708 C CA . ARG A 1 87 ? 4.636 -18.033 15.838 1.00 69.31 87 ARG A CA 1
ATOM 709 C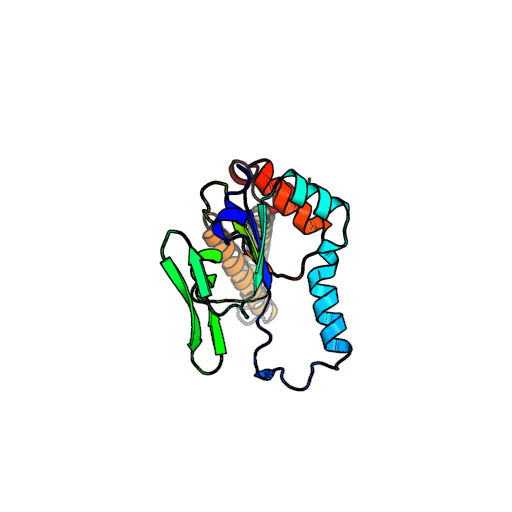 C . ARG A 1 87 ? 3.249 -17.683 16.340 1.00 69.31 87 ARG A C 1
ATOM 711 O O . ARG A 1 87 ? 2.277 -18.362 15.992 1.00 69.31 87 ARG A O 1
ATOM 718 N N . THR A 1 88 ? 3.154 -16.601 17.112 1.00 74.38 88 THR A N 1
ATOM 719 C CA . THR A 1 88 ? 1.848 -16.078 17.503 1.00 74.38 88 THR A CA 1
ATOM 720 C C . THR A 1 88 ? 1.214 -15.352 16.320 1.00 74.38 88 THR A C 1
ATOM 722 O O . THR A 1 88 ? 1.844 -14.550 15.633 1.00 74.38 88 THR A O 1
ATOM 725 N N . SER A 1 89 ? -0.045 -15.668 16.040 1.00 81.94 89 SER A N 1
ATOM 726 C CA . SER A 1 89 ? -0.833 -15.026 14.990 1.00 81.94 89 SER A CA 1
ATOM 727 C C . SER A 1 89 ? -2.224 -14.727 15.523 1.00 81.94 89 SER A C 1
ATOM 729 O O . SER A 1 89 ? -2.710 -15.408 16.423 1.00 81.94 89 SER A O 1
ATOM 731 N N . HIS A 1 90 ? -2.864 -13.690 14.998 1.00 88.56 90 HIS A N 1
ATOM 732 C CA . HIS A 1 90 ? -4.228 -13.356 15.377 1.00 88.56 90 HIS A CA 1
ATOM 733 C C . HIS A 1 90 ? -5.139 -13.566 14.169 1.00 88.56 90 HIS A C 1
ATOM 735 O O . HIS A 1 90 ? -4.888 -13.003 13.103 1.00 88.56 90 HIS A O 1
ATOM 741 N N . GLU A 1 91 ? -6.216 -14.337 14.349 1.00 90.69 91 GLU A N 1
ATOM 742 C CA . GLU A 1 91 ? -7.194 -14.686 13.299 1.00 90.69 91 GLU A CA 1
ATOM 743 C C . GLU A 1 91 ? -7.844 -13.462 12.640 1.00 90.69 91 GLU A C 1
ATOM 745 O O . GLU A 1 91 ? -8.402 -13.552 11.551 1.00 90.69 91 GLU A O 1
ATOM 750 N N . PHE A 1 92 ? -7.759 -12.301 13.289 1.00 91.25 92 PHE A N 1
ATOM 751 C CA . PHE A 1 92 ? -8.325 -11.066 12.785 1.00 91.25 92 PHE A CA 1
ATOM 752 C C . PHE A 1 92 ? -7.422 -10.353 11.779 1.00 91.25 92 PHE A C 1
ATOM 754 O O . PHE A 1 92 ? -7.891 -9.492 11.042 1.00 91.25 92 PHE A O 1
ATOM 761 N N . VAL A 1 93 ? -6.130 -10.687 11.697 1.00 90.62 93 VAL A N 1
ATOM 762 C CA . VAL A 1 93 ? -5.264 -9.961 10.764 1.00 90.62 93 VAL A CA 1
ATOM 763 C C . VAL A 1 93 ? -5.620 -10.214 9.302 1.00 90.62 93 VAL A C 1
ATOM 765 O O . VAL A 1 93 ? -5.724 -9.224 8.584 1.00 90.62 93 VAL A O 1
ATOM 768 N N . PRO A 1 94 ? -5.888 -11.454 8.848 1.00 90.56 94 PRO A N 1
ATOM 769 C CA . PRO A 1 94 ? -6.381 -11.675 7.491 1.00 90.56 94 PRO A CA 1
ATOM 770 C C . PRO A 1 94 ? -7.661 -10.884 7.193 1.00 90.56 94 PRO A C 1
ATOM 772 O O . PRO A 1 94 ? -7.834 -10.411 6.077 1.00 90.56 94 PRO A O 1
ATOM 775 N N . VAL A 1 95 ? -8.518 -10.636 8.192 1.00 91.62 95 VAL A N 1
ATOM 776 C CA . VAL A 1 95 ? -9.695 -9.766 8.022 1.00 91.62 95 VAL A CA 1
ATOM 777 C C . VAL A 1 95 ? -9.286 -8.326 7.721 1.00 91.62 95 VAL A C 1
ATOM 779 O O . VAL A 1 95 ? -9.947 -7.676 6.916 1.00 91.62 95 VAL A O 1
ATOM 782 N N . LEU A 1 96 ? -8.197 -7.833 8.321 1.00 91.94 96 LEU A N 1
ATOM 783 C CA . LEU A 1 96 ? -7.663 -6.481 8.124 1.00 91.94 96 LEU A CA 1
ATOM 784 C C . LEU A 1 96 ? -6.808 -6.338 6.858 1.00 91.94 96 LEU A C 1
ATOM 786 O O . LEU A 1 96 ? -6.869 -5.297 6.208 1.00 91.94 96 LEU A O 1
ATOM 790 N N . THR A 1 97 ? -6.043 -7.353 6.471 1.00 91.38 97 THR A N 1
ATOM 791 C CA . THR A 1 97 ? -5.059 -7.270 5.376 1.00 91.38 97 THR A CA 1
ATOM 792 C C . THR A 1 97 ? -5.477 -8.020 4.117 1.00 91.38 97 THR A C 1
ATOM 794 O O . THR A 1 97 ? -4.859 -7.840 3.075 1.00 91.38 97 THR A O 1
ATOM 797 N N . ASP A 1 98 ? -6.491 -8.880 4.184 1.00 88.50 98 ASP A N 1
ATOM 798 C CA . ASP A 1 98 ? -6.880 -9.773 3.088 1.00 88.50 98 ASP A CA 1
ATOM 799 C C . ASP A 1 98 ? -5.673 -10.561 2.521 1.00 88.50 98 ASP A C 1
ATOM 801 O O . ASP A 1 98 ? -5.477 -10.706 1.309 1.00 88.50 98 ASP A O 1
ATOM 805 N N . SER A 1 99 ? -4.780 -10.965 3.436 1.00 82.31 99 SER A N 1
ATOM 806 C CA . SER A 1 99 ? -3.541 -11.694 3.172 1.00 82.31 99 SER A CA 1
ATOM 807 C C . SER A 1 99 ? -3.126 -12.514 4.392 1.00 82.31 99 SER A C 1
ATOM 809 O O . SER A 1 99 ? -2.939 -11.975 5.484 1.00 82.31 99 SER A O 1
ATOM 811 N N . ASP A 1 100 ? -2.848 -13.798 4.165 1.00 70.81 100 ASP A N 1
ATOM 812 C CA . ASP A 1 100 ? -2.247 -14.692 5.164 1.00 70.81 100 ASP A CA 1
ATOM 813 C C . ASP A 1 100 ? -0.758 -14.388 5.400 1.00 70.81 100 ASP A C 1
ATOM 815 O O . ASP A 1 100 ? -0.167 -14.778 6.410 1.00 70.81 100 ASP A O 1
ATOM 819 N N . ARG A 1 101 ? -0.112 -13.678 4.462 1.00 64.06 101 ARG A N 1
ATOM 820 C CA . ARG A 1 101 ? 1.260 -13.189 4.630 1.00 64.06 101 ARG A CA 1
ATOM 821 C C . ARG A 1 101 ? 1.228 -11.881 5.394 1.00 64.06 101 ARG A C 1
ATOM 823 O O . ARG A 1 101 ? 0.737 -10.875 4.886 1.00 64.06 101 ARG A O 1
ATOM 830 N N . ASN A 1 102 ? 1.826 -11.892 6.577 1.00 63.03 102 ASN A N 1
ATOM 831 C CA . ASN A 1 102 ? 1.757 -10.773 7.497 1.00 63.03 102 ASN A CA 1
ATOM 832 C C . ASN A 1 102 ? 3.148 -10.180 7.739 1.00 63.03 102 ASN A C 1
ATOM 834 O O . ASN A 1 102 ? 3.902 -10.636 8.597 1.00 63.03 102 ASN A O 1
ATOM 838 N N . ARG A 1 103 ? 3.519 -9.182 6.930 1.00 69.38 103 ARG A N 1
ATOM 839 C CA . ARG A 1 103 ? 4.710 -8.354 7.170 1.00 69.38 103 ARG A CA 1
ATOM 840 C C . ARG A 1 103 ? 4.311 -7.235 8.124 1.00 69.38 103 ARG A C 1
ATOM 842 O O . ARG A 1 103 ? 3.953 -6.148 7.685 1.00 69.38 103 ARG A O 1
ATOM 849 N N . LEU A 1 104 ? 4.295 -7.551 9.412 1.00 80.56 104 LEU A N 1
ATOM 850 C CA . LEU A 1 104 ? 3.952 -6.604 10.466 1.00 80.56 104 LEU A CA 1
ATOM 851 C C . LEU A 1 104 ? 5.212 -5.933 11.032 1.00 80.56 104 LEU A C 1
ATOM 853 O O . LEU A 1 104 ? 6.292 -6.511 10.928 1.00 80.56 104 LEU A O 1
ATOM 857 N N . PRO A 1 105 ? 5.092 -4.718 11.597 1.00 85.56 105 PRO A N 1
ATOM 858 C CA . PRO A 1 105 ? 3.876 -3.904 11.699 1.00 85.56 105 PRO A CA 1
ATOM 859 C C . PRO A 1 105 ? 3.427 -3.329 10.349 1.00 85.56 105 PRO A C 1
ATOM 861 O O . PRO A 1 105 ? 4.241 -3.141 9.441 1.00 85.56 105 PRO A O 1
ATOM 864 N N . ALA A 1 106 ? 2.136 -3.015 10.239 1.00 89.94 106 ALA A N 1
ATOM 865 C CA . ALA A 1 106 ? 1.515 -2.513 9.014 1.00 89.94 106 ALA A CA 1
ATOM 866 C C . ALA A 1 106 ? 0.492 -1.403 9.290 1.00 89.94 106 ALA A C 1
ATOM 868 O O . ALA A 1 106 ? -0.080 -1.324 10.375 1.00 89.94 106 ALA A O 1
ATOM 869 N N . VAL A 1 107 ? 0.253 -0.565 8.286 1.00 92.69 107 VAL A N 1
ATOM 870 C CA . VAL A 1 107 ? -0.848 0.404 8.240 1.00 92.69 107 VAL A CA 1
ATOM 871 C C . VAL A 1 107 ? -1.853 -0.077 7.206 1.00 92.69 107 VAL A C 1
ATOM 873 O O . VAL A 1 107 ? -1.460 -0.478 6.114 1.00 92.69 107 VAL A O 1
ATOM 876 N N . VAL A 1 108 ? -3.134 -0.026 7.546 1.00 94.25 108 VAL A N 1
ATOM 877 C CA . VAL A 1 108 ? -4.239 -0.457 6.692 1.00 94.25 108 VAL A CA 1
ATOM 878 C C . VAL A 1 108 ? -5.256 0.671 6.586 1.00 94.25 108 VAL A C 1
ATOM 880 O O . VAL A 1 108 ? -5.689 1.202 7.610 1.00 94.25 108 VAL A O 1
ATOM 883 N N . ILE A 1 109 ? -5.671 0.996 5.360 1.00 94.75 109 ILE A N 1
ATOM 884 C CA . ILE A 1 109 ? -6.782 1.924 5.110 1.00 94.75 109 ILE A CA 1
ATOM 885 C C . ILE A 1 109 ? -8.013 1.139 4.663 1.00 94.75 109 ILE A C 1
ATOM 887 O O . ILE A 1 109 ? -7.965 0.391 3.684 1.00 94.75 109 ILE A O 1
ATOM 891 N N . ARG A 1 110 ? -9.126 1.330 5.366 1.00 93.81 110 ARG A N 1
ATOM 892 C CA . ARG A 1 110 ? -10.424 0.732 5.041 1.00 93.81 110 ARG A CA 1
ATOM 893 C C . ARG A 1 110 ? -11.420 1.840 4.734 1.00 93.81 110 ARG A C 1
ATOM 895 O O . ARG A 1 110 ? -11.417 2.870 5.404 1.00 93.81 110 ARG A O 1
ATOM 902 N N . ASP A 1 111 ? -12.275 1.630 3.744 1.00 92.25 111 ASP A N 1
ATOM 903 C CA . ASP A 1 111 ? -13.353 2.571 3.450 1.00 92.25 111 ASP A CA 1
ATOM 904 C C . ASP A 1 111 ? -14.447 2.557 4.537 1.00 92.25 111 ASP A C 1
ATOM 906 O O . ASP A 1 111 ? -14.389 1.793 5.505 1.00 92.25 111 ASP A O 1
ATOM 910 N N . LYS A 1 112 ? -15.468 3.403 4.369 1.00 90.00 112 LYS A N 1
ATOM 911 C CA . LYS A 1 112 ? -16.622 3.495 5.282 1.00 90.00 112 LYS A CA 1
ATOM 912 C C . LYS A 1 112 ? -17.418 2.188 5.391 1.00 90.00 112 LYS A C 1
ATOM 914 O O . LYS A 1 112 ? -18.046 1.923 6.407 1.00 90.00 112 LYS A O 1
ATOM 919 N N . THR A 1 113 ? -17.383 1.347 4.355 1.00 90.44 113 THR A N 1
ATOM 920 C CA . THR A 1 113 ? -18.020 0.017 4.343 1.00 90.44 113 THR A CA 1
ATOM 921 C C . THR A 1 113 ? -17.111 -1.081 4.900 1.00 90.44 113 THR A C 1
ATOM 923 O O . THR A 1 113 ? -17.467 -2.264 4.889 1.00 90.44 113 THR A O 1
ATOM 926 N N . PHE A 1 114 ? -15.944 -0.688 5.414 1.00 91.31 114 PHE A N 1
ATOM 927 C CA . PHE A 1 114 ? -14.896 -1.552 5.929 1.00 91.31 114 PHE A CA 1
ATOM 928 C C . PHE A 1 114 ? -14.260 -2.468 4.865 1.00 91.31 114 PHE A C 1
ATOM 930 O O . PHE A 1 114 ? -13.684 -3.518 5.181 1.00 91.31 114 PHE A O 1
ATOM 937 N N . LYS A 1 115 ? -14.324 -2.086 3.585 1.00 92.19 115 LYS A N 1
ATOM 938 C CA . LYS A 1 115 ? -13.587 -2.757 2.508 1.00 92.19 115 LYS A CA 1
ATOM 939 C C . LYS A 1 115 ? -12.174 -2.215 2.421 1.00 92.19 115 LYS A C 1
ATOM 941 O O . LYS A 1 115 ? -11.913 -1.050 2.721 1.00 92.19 115 LYS A O 1
ATOM 946 N N . LEU A 1 116 ? -11.247 -3.098 2.068 1.00 92.56 116 LEU A N 1
ATOM 947 C CA . LEU A 1 116 ? -9.863 -2.711 1.868 1.00 92.56 116 LEU A CA 1
ATOM 948 C C . LEU A 1 116 ? -9.784 -1.819 0.637 1.00 92.56 116 LEU A C 1
ATOM 950 O O . LEU A 1 116 ? -10.348 -2.144 -0.405 1.00 92.56 116 LEU A O 1
ATOM 954 N N . TYR A 1 117 ? -9.115 -0.688 0.788 1.00 90.62 117 TYR A N 1
ATOM 955 C CA . TYR A 1 117 ? -8.907 0.218 -0.321 1.00 90.62 117 TYR A CA 1
ATOM 956 C C . TYR A 1 117 ? -7.926 -0.397 -1.336 1.00 90.62 117 TYR A C 1
ATOM 958 O O . TYR A 1 117 ? -6.885 -0.940 -0.959 1.00 90.62 117 TYR A O 1
ATOM 966 N N . GLU A 1 118 ? -8.271 -0.318 -2.619 1.00 90.50 118 GLU A N 1
ATOM 967 C CA . GLU A 1 118 ? -7.481 -0.834 -3.734 1.00 90.50 118 GLU A CA 1
ATOM 968 C C . GLU A 1 118 ? -7.117 0.305 -4.688 1.00 90.50 118 GLU A C 1
ATOM 970 O O . GLU A 1 118 ? -7.960 1.138 -5.020 1.00 90.50 118 GLU A O 1
ATOM 975 N N . PHE A 1 119 ? -5.866 0.347 -5.137 1.00 87.69 119 PHE A N 1
ATOM 976 C CA . PHE A 1 119 ? -5.355 1.406 -6.000 1.00 87.69 119 PHE A CA 1
ATOM 977 C C . PHE A 1 119 ? -4.397 0.878 -7.060 1.00 87.69 119 PHE A C 1
ATOM 979 O O . PHE A 1 119 ? -3.799 -0.179 -6.910 1.00 87.69 119 PHE A O 1
ATOM 986 N N . LYS A 1 120 ? -4.210 1.642 -8.137 1.00 85.75 120 LYS A N 1
ATOM 987 C CA . LYS A 1 120 ? -3.172 1.354 -9.131 1.00 85.75 120 LYS A CA 1
ATOM 988 C C . LYS A 1 120 ? -1.865 2.029 -8.730 1.00 85.75 120 LYS A C 1
ATOM 990 O O . LYS A 1 120 ? -1.832 3.249 -8.561 1.00 85.75 120 LYS A O 1
ATOM 995 N N . MET A 1 121 ? -0.790 1.252 -8.624 1.00 78.25 121 MET A N 1
ATOM 996 C CA . MET A 1 121 ? 0.575 1.765 -8.525 1.00 78.25 121 MET A CA 1
ATOM 997 C C . MET A 1 121 ? 1.291 1.512 -9.852 1.00 78.25 121 MET A C 1
ATOM 999 O O . MET A 1 121 ? 1.873 0.453 -10.066 1.00 78.25 121 MET A O 1
ATOM 1003 N N . ARG A 1 122 ? 1.219 2.469 -10.779 1.00 73.12 122 ARG A N 1
ATOM 1004 C CA . ARG A 1 122 ? 1.894 2.339 -12.075 1.00 73.12 122 ARG A CA 1
ATOM 1005 C C . ARG A 1 122 ? 3.230 3.062 -12.048 1.00 73.12 122 ARG A C 1
ATOM 1007 O O . ARG A 1 122 ? 3.254 4.201 -11.597 1.00 73.12 122 ARG A O 1
ATOM 1014 N N . PRO A 1 123 ? 4.312 2.469 -12.568 1.00 62.34 123 PRO A N 1
ATOM 1015 C CA . PRO A 1 123 ? 5.460 3.249 -12.985 1.00 62.34 123 PRO A CA 1
ATOM 1016 C C . PRO A 1 123 ? 5.062 4.159 -14.149 1.00 62.34 123 PRO A C 1
ATOM 1018 O O . PRO A 1 123 ? 4.588 3.679 -15.179 1.00 62.34 123 PRO A O 1
ATOM 1021 N N . SER A 1 124 ? 5.310 5.463 -14.019 1.00 62.00 124 SER A N 1
ATOM 1022 C CA . SER A 1 124 ? 5.111 6.454 -15.095 1.00 62.00 124 SER A CA 1
ATOM 1023 C C . SER A 1 124 ? 5.981 6.202 -16.341 1.00 62.00 124 SER A C 1
ATOM 1025 O O . SER A 1 124 ? 5.850 6.886 -17.350 1.00 62.00 124 SER A O 1
ATOM 1027 N N . GLN A 1 125 ? 6.859 5.198 -16.296 1.00 73.06 125 GLN A N 1
ATOM 1028 C CA . GLN A 1 125 ? 7.929 4.968 -17.261 1.00 73.06 125 GLN A CA 1
ATOM 1029 C C . GLN A 1 125 ? 7.612 3.900 -18.313 1.00 73.06 125 GLN A C 1
ATOM 1031 O O . GLN A 1 125 ? 8.495 3.578 -19.096 1.00 73.06 125 GLN A O 1
ATOM 1036 N N . LEU A 1 126 ? 6.411 3.305 -18.373 1.00 83.62 126 LEU A N 1
ATOM 1037 C CA . LEU A 1 126 ? 6.165 2.213 -19.335 1.00 83.62 126 LEU A CA 1
ATOM 1038 C C . LEU A 1 126 ? 6.386 2.653 -20.794 1.00 83.62 126 LEU A C 1
ATOM 1040 O O . LEU A 1 126 ? 6.978 1.909 -21.575 1.00 83.62 126 LEU A O 1
ATOM 1044 N N . GLU A 1 127 ? 5.941 3.854 -21.170 1.00 82.94 127 GLU A N 1
ATOM 1045 C CA . GLU A 1 127 ? 6.203 4.384 -22.514 1.00 82.94 127 GLU A CA 1
ATOM 1046 C C . GLU A 1 127 ? 7.695 4.649 -22.741 1.00 82.94 127 GLU A C 1
ATOM 1048 O O . GLU A 1 127 ? 8.239 4.245 -23.769 1.00 82.94 127 GLU A O 1
ATOM 1053 N N . GLU A 1 128 ? 8.389 5.224 -21.757 1.00 85.19 128 GLU A N 1
ATOM 1054 C CA . GLU A 1 128 ? 9.843 5.412 -21.806 1.00 85.19 128 GLU A CA 1
ATOM 1055 C C . GLU A 1 128 ? 10.580 4.071 -21.948 1.00 85.19 128 GLU A C 1
ATOM 1057 O O . GLU A 1 128 ? 11.476 3.935 -22.779 1.00 85.19 128 GLU A O 1
ATOM 1062 N N . MET A 1 129 ? 10.161 3.038 -21.213 1.00 88.75 129 MET A N 1
ATOM 1063 C CA . MET A 1 129 ? 10.704 1.684 -21.308 1.00 88.75 129 MET A CA 1
ATOM 1064 C C . MET A 1 129 ? 10.484 1.082 -22.695 1.00 88.75 129 MET A C 1
ATOM 1066 O O . MET A 1 129 ? 11.380 0.421 -23.218 1.00 88.75 129 MET A O 1
ATOM 1070 N N . LYS A 1 130 ? 9.323 1.322 -23.317 1.00 91.62 130 LYS A N 1
ATOM 1071 C CA . LYS A 1 130 ? 9.050 0.887 -24.695 1.00 91.62 130 LYS A CA 1
ATOM 1072 C C . LYS A 1 130 ? 9.959 1.594 -25.701 1.00 91.62 130 LYS A C 1
ATOM 1074 O O . LYS A 1 130 ? 10.466 0.937 -26.610 1.00 91.62 130 LYS A O 1
ATOM 1079 N N . ILE A 1 131 ? 10.213 2.891 -25.519 1.00 92.19 131 ILE A N 1
ATOM 1080 C CA . ILE A 1 131 ? 11.152 3.663 -26.350 1.00 92.19 131 ILE A CA 1
ATOM 1081 C C . ILE A 1 131 ? 12.581 3.127 -26.189 1.00 92.19 131 ILE A C 1
ATOM 1083 O O . ILE A 1 131 ? 13.252 2.849 -27.184 1.00 92.19 131 ILE A O 1
ATOM 1087 N N . LEU A 1 132 ? 13.037 2.920 -24.950 1.00 91.75 132 LEU A N 1
ATOM 1088 C CA . LEU A 1 132 ? 14.360 2.361 -24.658 1.00 91.75 132 LEU A CA 1
ATOM 1089 C C . LEU A 1 132 ? 14.518 0.946 -25.225 1.00 91.75 132 LEU A C 1
ATOM 1091 O O . LEU A 1 132 ? 15.560 0.622 -25.794 1.00 91.75 132 LEU A O 1
ATOM 1095 N N . LEU A 1 133 ? 13.473 0.120 -25.134 1.00 95.44 133 LEU A N 1
ATOM 1096 C CA . LEU A 1 133 ? 13.460 -1.211 -25.729 1.00 95.44 133 LEU A CA 1
ATOM 1097 C C . LEU A 1 133 ? 13.604 -1.145 -27.256 1.00 95.44 133 LEU A C 1
ATOM 1099 O O . LEU A 1 133 ? 14.368 -1.919 -27.828 1.00 95.44 133 LEU A O 1
ATOM 1103 N N . ALA A 1 134 ? 12.903 -0.225 -27.923 1.00 95.81 134 ALA A N 1
ATOM 1104 C CA . ALA A 1 134 ? 13.031 -0.036 -29.366 1.00 95.81 134 ALA A CA 1
ATOM 1105 C C . ALA A 1 134 ? 14.452 0.403 -29.765 1.00 95.81 134 ALA A C 1
ATOM 1107 O O . ALA A 1 134 ? 15.005 -0.118 -30.734 1.00 95.81 134 ALA A O 1
ATOM 1108 N N . ALA A 1 135 ? 15.070 1.302 -28.995 1.00 95.12 135 ALA A N 1
ATOM 1109 C CA . ALA A 1 135 ? 16.452 1.722 -29.216 1.00 95.12 135 ALA A CA 1
ATOM 1110 C C . ALA A 1 135 ? 17.449 0.561 -29.042 1.00 95.12 135 ALA A C 1
ATOM 1112 O O . ALA A 1 135 ? 18.334 0.378 -29.879 1.00 95.12 135 ALA A O 1
ATOM 1113 N N . GLU A 1 136 ? 17.282 -0.264 -28.003 1.00 94.62 136 GLU A N 1
ATOM 1114 C CA . GLU A 1 136 ? 18.152 -1.424 -27.779 1.00 94.62 136 GLU A CA 1
ATOM 1115 C C . GLU A 1 136 ? 17.972 -2.486 -28.878 1.00 94.62 136 GLU A C 1
ATOM 1117 O O . GLU A 1 136 ? 18.958 -3.075 -29.315 1.00 94.62 136 GLU A O 1
ATOM 1122 N N . LYS A 1 137 ? 16.752 -2.670 -29.412 1.00 96.62 137 LYS A N 1
ATOM 1123 C CA . LYS A 1 137 ? 16.510 -3.526 -30.591 1.00 96.62 137 LYS A CA 1
ATOM 1124 C C . LYS A 1 137 ? 17.277 -3.045 -31.817 1.00 96.62 137 LYS A C 1
ATOM 1126 O O . LYS A 1 137 ? 17.954 -3.840 -32.454 1.00 96.62 137 LYS A O 1
ATOM 1131 N N . LEU A 1 138 ? 17.217 -1.748 -32.128 1.00 96.19 138 LEU A N 1
ATOM 1132 C CA . LEU A 1 138 ? 17.956 -1.176 -33.261 1.00 96.19 138 LEU A CA 1
ATOM 1133 C C . LEU A 1 138 ? 19.466 -1.374 -33.117 1.00 96.19 138 LEU A C 1
ATOM 1135 O O . LEU A 1 138 ? 20.149 -1.718 -34.078 1.00 96.19 138 LEU A O 1
ATOM 1139 N N . LYS A 1 139 ? 19.981 -1.183 -31.903 1.00 94.81 139 LYS A N 1
ATOM 1140 C CA . LYS A 1 139 ? 21.390 -1.394 -31.585 1.00 94.81 139 LYS A CA 1
ATOM 1141 C C . LYS A 1 139 ? 21.796 -2.859 -31.747 1.00 94.81 139 LYS A C 1
ATOM 1143 O O . LYS A 1 139 ? 22.831 -3.111 -32.353 1.00 94.81 139 LYS A O 1
ATOM 1148 N N . VAL A 1 140 ? 21.011 -3.811 -31.239 1.00 94.38 140 VAL A N 1
ATOM 1149 C CA . VAL A 1 140 ? 21.291 -5.247 -31.417 1.00 94.38 140 VAL A CA 1
ATOM 1150 C C . VAL A 1 140 ? 21.254 -5.621 -32.896 1.00 94.38 140 VAL A C 1
ATOM 1152 O O . VAL A 1 140 ? 22.236 -6.180 -33.366 1.00 94.38 140 VAL A O 1
ATOM 1155 N N . ASN A 1 141 ? 20.227 -5.208 -33.647 1.00 94.94 141 ASN A N 1
ATOM 1156 C CA . ASN A 1 141 ? 20.134 -5.473 -35.089 1.00 94.94 141 ASN A CA 1
ATOM 1157 C C . ASN A 1 141 ? 21.364 -4.944 -35.849 1.00 94.94 141 ASN A C 1
ATOM 1159 O O . ASN A 1 141 ? 21.954 -5.653 -36.657 1.00 94.94 141 ASN A O 1
ATOM 1163 N N . TYR A 1 142 ? 21.807 -3.716 -35.550 1.00 94.75 142 TYR A N 1
ATOM 1164 C CA . TYR A 1 142 ? 23.027 -3.168 -36.147 1.00 94.75 142 TYR A CA 1
ATOM 1165 C C . TYR A 1 142 ? 24.262 -4.012 -35.800 1.00 94.75 142 TYR A C 1
ATOM 1167 O O . TYR A 1 142 ? 25.107 -4.260 -36.655 1.00 94.75 142 TYR A O 1
ATOM 1175 N N . LEU A 1 143 ? 24.394 -4.461 -34.550 1.00 92.69 143 LEU A N 1
ATOM 1176 C CA . LEU A 1 143 ? 25.522 -5.297 -34.137 1.00 92.69 143 LEU A CA 1
ATOM 1177 C C . LEU A 1 143 ? 25.483 -6.684 -34.797 1.00 92.69 143 LEU A C 1
ATOM 1179 O O . LEU A 1 143 ? 26.545 -7.188 -35.145 1.00 92.69 143 LEU A O 1
ATOM 1183 N N . GLU A 1 144 ? 24.301 -7.269 -35.000 1.00 93.00 144 GLU A N 1
ATOM 1184 C CA . GLU A 1 144 ? 24.113 -8.535 -35.728 1.00 93.00 144 GLU A CA 1
ATOM 1185 C C . GLU A 1 144 ? 24.539 -8.413 -37.196 1.00 93.00 144 GLU A C 1
ATOM 1187 O O . GLU A 1 144 ? 25.201 -9.302 -37.721 1.00 93.00 144 GLU A O 1
ATOM 1192 N N . GLU A 1 145 ? 24.222 -7.291 -37.848 1.00 93.56 145 GLU A N 1
ATOM 1193 C CA . GLU A 1 145 ? 24.600 -7.038 -39.246 1.00 93.56 145 GLU A CA 1
ATOM 1194 C C . GLU A 1 145 ? 26.102 -6.761 -39.433 1.00 93.56 145 GLU A C 1
ATOM 1196 O O . GLU A 1 145 ? 26.636 -6.960 -40.525 1.00 93.56 145 GLU A O 1
ATOM 1201 N N . ASN A 1 146 ? 26.791 -6.276 -38.391 1.00 94.00 146 ASN A N 1
ATOM 1202 C CA . ASN A 1 146 ? 28.152 -5.734 -38.505 1.00 94.00 146 ASN A CA 1
ATOM 1203 C C . ASN A 1 146 ? 29.232 -6.533 -37.756 1.00 94.00 146 ASN A C 1
ATOM 1205 O O . ASN A 1 146 ? 30.417 -6.229 -37.909 1.00 94.00 146 ASN A O 1
ATOM 1209 N N . LEU A 1 147 ? 28.870 -7.523 -36.936 1.00 91.38 147 LEU A N 1
ATOM 1210 C CA . LEU A 1 147 ? 29.814 -8.317 -36.142 1.00 91.38 147 LEU A CA 1
ATOM 1211 C C . LEU A 1 147 ? 29.661 -9.817 -36.406 1.00 91.38 147 LEU A C 1
ATOM 1213 O O . LEU A 1 147 ? 28.620 -10.289 -36.843 1.00 91.38 147 LEU A O 1
ATOM 1217 N N . ALA A 1 148 ? 30.716 -10.577 -36.103 1.00 84.88 148 ALA A N 1
ATOM 1218 C CA . ALA A 1 148 ? 30.645 -12.035 -36.098 1.00 84.88 148 ALA A CA 1
ATOM 1219 C C . ALA A 1 148 ? 29.696 -12.533 -34.991 1.00 84.88 148 ALA A C 1
ATOM 1221 O O . ALA A 1 148 ? 29.633 -11.938 -33.911 1.00 84.88 148 ALA A O 1
ATOM 1222 N N . GLU A 1 149 ? 28.995 -13.642 -35.245 1.00 79.69 149 GLU A N 1
ATOM 1223 C CA . GLU A 1 149 ? 27.999 -14.224 -34.327 1.00 79.69 149 GLU A CA 1
ATOM 1224 C C . GLU A 1 149 ? 28.569 -14.570 -32.937 1.00 79.69 149 GLU A C 1
ATOM 1226 O O . GLU A 1 149 ? 27.851 -14.537 -31.939 1.00 79.69 149 GLU A O 1
ATOM 1231 N N . ASP A 1 150 ? 29.869 -14.859 -32.838 1.00 85.31 150 ASP A N 1
ATOM 1232 C CA . ASP A 1 150 ? 30.574 -15.168 -31.589 1.00 85.31 150 ASP A CA 1
ATOM 1233 C C . ASP A 1 150 ? 31.107 -13.923 -30.854 1.00 85.31 150 ASP A C 1
ATOM 1235 O O . ASP A 1 150 ? 31.768 -14.029 -29.814 1.00 85.31 150 ASP A O 1
ATOM 1239 N N . SER A 1 151 ? 30.793 -12.723 -31.352 1.00 91.56 151 SER A N 1
ATOM 1240 C CA . SER A 1 151 ? 31.179 -11.466 -30.725 1.00 91.56 151 SER A CA 1
ATOM 1241 C C . SER A 1 151 ? 30.627 -11.365 -29.304 1.00 91.56 151 SER A C 1
ATOM 1243 O O . SER A 1 151 ? 29.418 -11.321 -29.058 1.00 91.56 151 SER A O 1
ATOM 1245 N N . LYS A 1 152 ? 31.540 -11.225 -28.338 1.00 91.19 152 LYS A N 1
ATOM 1246 C CA . LYS A 1 152 ? 31.195 -10.981 -26.933 1.00 91.19 152 LYS A CA 1
ATOM 1247 C C . LYS A 1 152 ? 30.280 -9.760 -26.773 1.00 91.19 152 LYS A C 1
ATOM 1249 O O . LYS A 1 152 ? 29.355 -9.797 -25.966 1.00 91.19 152 LYS A O 1
ATOM 1254 N N . LEU A 1 153 ? 30.507 -8.713 -27.570 1.00 90.50 153 LEU A N 1
ATOM 1255 C CA . LEU A 1 153 ? 29.693 -7.500 -27.552 1.00 90.50 153 LEU A CA 1
ATOM 1256 C C . LEU A 1 153 ? 28.252 -7.792 -27.991 1.00 90.50 153 LEU A C 1
ATOM 1258 O O . LEU A 1 153 ? 27.314 -7.338 -27.340 1.00 90.50 153 LEU A O 1
ATOM 1262 N N . LEU A 1 154 ? 28.062 -8.581 -29.051 1.00 90.12 154 LEU A N 1
ATOM 1263 C CA . LEU A 1 154 ? 26.732 -8.970 -29.518 1.00 90.12 154 LEU A CA 1
ATOM 1264 C C . LEU A 1 154 ? 25.991 -9.805 -28.458 1.00 90.12 154 LEU A C 1
ATOM 1266 O O . LEU A 1 154 ? 24.831 -9.532 -28.145 1.00 90.12 154 LEU A O 1
ATOM 1270 N N . SER A 1 155 ? 26.689 -10.753 -27.826 1.00 90.69 155 SER A N 1
ATOM 1271 C CA . SER A 1 155 ? 26.135 -11.583 -26.748 1.00 90.69 155 SER A CA 1
ATOM 1272 C C . SER A 1 155 ? 25.684 -10.764 -25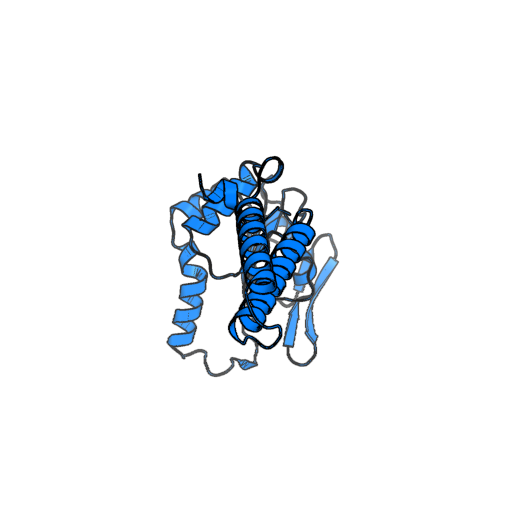.527 1.00 90.69 155 SER A C 1
ATOM 1274 O O . SER A 1 155 ? 24.609 -10.997 -24.967 1.00 90.69 155 SER A O 1
ATOM 1276 N N . GLU A 1 156 ? 26.481 -9.779 -25.105 1.00 92.38 156 GLU A N 1
ATOM 1277 C CA . GLU A 1 156 ? 26.155 -8.911 -23.966 1.00 92.38 156 GLU A CA 1
ATOM 1278 C C . GLU A 1 156 ? 24.943 -8.009 -24.245 1.00 92.38 156 GLU A C 1
ATOM 1280 O O . GLU A 1 156 ? 24.068 -7.860 -23.383 1.00 92.38 156 GLU A O 1
ATOM 1285 N N . ASN A 1 157 ? 24.850 -7.451 -25.454 1.00 93.12 157 ASN A N 1
ATOM 1286 C CA . ASN A 1 157 ? 23.720 -6.607 -25.847 1.00 93.12 157 ASN A CA 1
ATOM 1287 C C . ASN A 1 157 ? 22.435 -7.424 -26.037 1.00 93.12 157 ASN A C 1
ATOM 1289 O O . ASN A 1 157 ? 21.385 -7.015 -25.551 1.00 93.12 157 ASN A O 1
ATOM 1293 N N . SER A 1 158 ? 22.521 -8.633 -26.596 1.00 92.31 158 SER A N 1
ATOM 1294 C CA . SER A 1 158 ? 21.372 -9.549 -26.707 1.00 92.31 158 SER A CA 1
ATOM 1295 C C . SER A 1 158 ? 20.772 -9.887 -25.336 1.00 92.31 158 SER A C 1
ATOM 1297 O O . SER A 1 158 ? 19.560 -9.825 -25.136 1.00 92.31 158 SER A O 1
ATOM 1299 N N . ARG A 1 159 ? 21.618 -10.148 -24.327 1.00 93.69 159 ARG A N 1
ATOM 1300 C CA . ARG A 1 159 ? 21.160 -10.361 -22.939 1.00 93.69 159 ARG A CA 1
ATOM 1301 C C . ARG A 1 159 ? 20.521 -9.117 -22.328 1.00 93.69 159 ARG A C 1
ATOM 1303 O O . ARG A 1 159 ? 19.625 -9.236 -21.493 1.00 93.69 159 ARG A O 1
ATOM 1310 N N . THR A 1 160 ? 21.015 -7.936 -22.685 1.00 93.44 160 THR A N 1
ATOM 1311 C CA . THR A 1 160 ? 20.458 -6.661 -22.219 1.00 93.44 160 THR A CA 1
ATOM 1312 C C . THR A 1 160 ? 19.076 -6.436 -22.824 1.00 93.44 160 THR A C 1
ATOM 1314 O O . THR A 1 160 ? 18.135 -6.143 -22.085 1.00 93.44 160 THR A O 1
ATOM 1317 N N . LEU A 1 161 ? 18.930 -6.699 -24.124 1.00 95.50 161 LEU A N 1
ATOM 1318 C CA . LEU A 1 161 ? 17.653 -6.683 -24.825 1.00 95.50 161 LEU A CA 1
ATOM 1319 C C . LEU A 1 161 ? 16.644 -7.651 -24.187 1.00 95.50 161 LEU A C 1
ATOM 1321 O O . LEU A 1 161 ? 15.543 -7.233 -23.838 1.00 95.50 161 LEU A O 1
ATOM 1325 N N . GLU A 1 162 ? 17.027 -8.905 -23.927 1.00 95.25 162 GLU A N 1
ATOM 1326 C CA . GLU A 1 162 ? 16.145 -9.871 -23.254 1.00 95.25 162 GLU A CA 1
ATOM 1327 C C . GLU A 1 162 ? 15.659 -9.386 -21.880 1.00 95.25 162 GLU A C 1
ATOM 1329 O O . GLU A 1 162 ? 14.507 -9.612 -21.502 1.00 95.25 162 GLU A O 1
ATOM 1334 N N . ARG A 1 163 ? 16.534 -8.744 -21.094 1.00 93.44 163 ARG A N 1
ATOM 1335 C CA . ARG A 1 163 ? 16.155 -8.195 -19.783 1.00 93.44 163 ARG A CA 1
ATOM 1336 C C . ARG A 1 163 ? 15.148 -7.061 -19.934 1.00 93.44 163 ARG A C 1
ATOM 1338 O O . ARG A 1 163 ? 14.151 -7.065 -19.215 1.00 93.44 163 ARG A O 1
ATOM 1345 N N . ALA A 1 164 ? 15.385 -6.147 -20.874 1.00 91.81 164 ALA A N 1
ATOM 1346 C CA . ALA A 1 164 ? 14.465 -5.055 -21.173 1.00 91.81 164 ALA A CA 1
ATOM 1347 C C . ALA A 1 164 ? 13.096 -5.587 -21.634 1.00 91.81 164 ALA A C 1
ATOM 1349 O O . ALA A 1 164 ? 12.063 -5.131 -21.150 1.00 91.81 164 ALA A O 1
ATOM 1350 N N . GLU A 1 165 ? 13.068 -6.621 -22.483 1.00 94.75 165 GLU A N 1
ATOM 1351 C CA . GLU A 1 165 ? 11.821 -7.265 -22.912 1.00 94.75 165 GLU A CA 1
ATOM 1352 C C . GLU A 1 165 ? 11.054 -7.906 -21.755 1.00 94.75 165 GLU A C 1
ATOM 1354 O O . GLU A 1 165 ? 9.833 -7.769 -21.670 1.00 94.75 165 GLU A O 1
ATOM 1359 N N . ARG A 1 166 ? 11.749 -8.607 -20.850 1.00 92.94 166 ARG A N 1
ATOM 1360 C CA . ARG A 1 166 ? 11.116 -9.194 -19.658 1.00 92.94 166 ARG A CA 1
ATOM 1361 C C . ARG A 1 166 ? 10.542 -8.119 -18.744 1.00 92.94 166 ARG A C 1
ATOM 1363 O O . ARG A 1 166 ? 9.457 -8.317 -18.203 1.00 92.94 166 ARG A O 1
ATOM 1370 N N . GLN A 1 167 ? 11.248 -7.003 -18.584 1.00 88.12 167 GLN A N 1
ATOM 1371 C CA . GLN A 1 167 ? 10.794 -5.890 -17.761 1.00 88.12 167 GLN A CA 1
ATOM 1372 C C . GLN A 1 167 ? 9.529 -5.254 -18.346 1.00 88.12 167 GLN A C 1
ATOM 1374 O O . GLN A 1 167 ? 8.524 -5.190 -17.647 1.00 88.12 167 GLN A O 1
ATOM 1379 N N . VAL A 1 168 ? 9.525 -4.908 -19.640 1.00 90.06 168 VAL A N 1
ATOM 1380 C CA . VAL A 1 168 ? 8.334 -4.358 -20.315 1.00 90.06 168 VAL A CA 1
ATOM 1381 C C . VAL A 1 168 ? 7.149 -5.319 -20.222 1.00 90.06 168 VAL A C 1
ATOM 1383 O O . VAL A 1 168 ? 6.069 -4.899 -19.824 1.00 90.06 168 VAL A O 1
ATOM 1386 N N . LYS A 1 169 ? 7.342 -6.617 -20.496 1.00 90.00 169 LYS A N 1
ATOM 1387 C CA . LYS A 1 169 ? 6.267 -7.622 -20.378 1.00 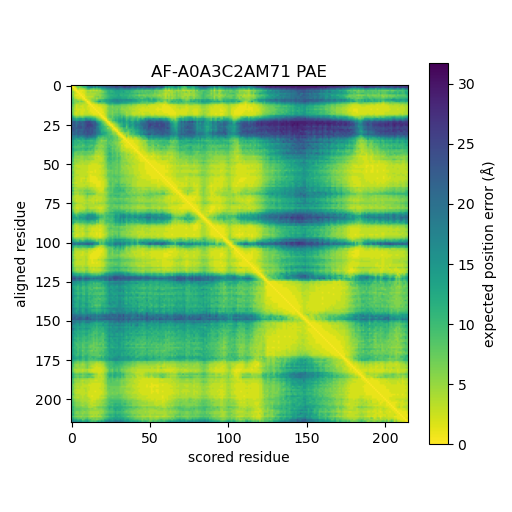90.00 169 LYS A CA 1
ATOM 1388 C C . LYS A 1 169 ? 5.708 -7.728 -18.959 1.00 90.00 169 LYS A C 1
ATOM 1390 O O . LYS A 1 169 ? 4.504 -7.897 -18.785 1.00 90.00 169 LYS A O 1
ATOM 1395 N N . SER A 1 170 ? 6.571 -7.659 -17.946 1.00 86.19 170 SER A N 1
ATOM 1396 C CA . SER A 1 170 ? 6.144 -7.678 -16.545 1.00 86.19 170 SER A CA 1
ATOM 1397 C C . SER A 1 170 ? 5.314 -6.444 -16.198 1.00 86.19 170 SER A C 1
ATOM 1399 O O . SER A 1 170 ? 4.297 -6.573 -15.524 1.00 86.19 170 SER A O 1
ATOM 1401 N N . GLU A 1 171 ? 5.725 -5.262 -16.657 1.00 83.25 171 GLU A N 1
ATOM 1402 C CA . GLU A 1 171 ? 4.981 -4.021 -16.420 1.00 83.25 171 GLU A CA 1
ATOM 1403 C C . GLU A 1 171 ? 3.646 -3.997 -17.172 1.00 83.25 171 GLU A C 1
ATOM 1405 O O . GLU A 1 171 ? 2.625 -3.613 -16.607 1.00 83.25 171 GLU A O 1
ATOM 1410 N N . GLU A 1 172 ? 3.612 -4.499 -18.409 1.00 85.75 172 GLU A N 1
ATOM 1411 C CA . GLU A 1 172 ? 2.368 -4.675 -19.165 1.00 85.75 172 GLU A CA 1
ATOM 1412 C C . GLU A 1 172 ? 1.394 -5.616 -18.447 1.00 85.75 172 GLU A C 1
ATOM 1414 O O . GLU A 1 172 ? 0.206 -5.315 -18.348 1.00 85.75 172 GLU A O 1
ATOM 1419 N N . ALA A 1 173 ? 1.888 -6.716 -17.874 1.00 83.81 173 ALA A N 1
ATOM 1420 C CA . ALA A 1 173 ? 1.067 -7.632 -17.084 1.00 83.81 173 ALA A CA 1
ATOM 1421 C C . ALA A 1 173 ? 0.535 -7.000 -15.781 1.00 83.81 173 ALA A C 1
ATOM 1423 O O . ALA A 1 173 ? -0.487 -7.441 -15.254 1.00 83.81 173 ALA A O 1
ATOM 1424 N N . ASN A 1 174 ? 1.198 -5.965 -15.261 1.00 78.31 174 ASN A N 1
ATOM 1425 C CA . ASN A 1 174 ? 0.780 -5.256 -14.053 1.00 78.31 174 ASN A CA 1
ATOM 1426 C C . ASN A 1 174 ? -0.215 -4.108 -14.327 1.00 78.31 174 ASN A C 1
ATOM 1428 O O . ASN A 1 174 ? -0.767 -3.565 -13.373 1.00 78.31 174 ASN A O 1
ATOM 1432 N N . LEU A 1 175 ? -0.503 -3.752 -15.589 1.00 76.62 175 LEU A N 1
ATOM 1433 C CA . LEU A 1 175 ? -1.334 -2.587 -15.962 1.00 76.62 175 LEU A CA 1
ATOM 1434 C C . LEU A 1 175 ? -2.747 -2.568 -15.357 1.00 76.62 175 LEU A C 1
ATOM 1436 O O . LEU A 1 175 ? -3.310 -1.490 -15.104 1.00 76.62 175 LEU A O 1
ATOM 1440 N N . GLU A 1 176 ? -3.322 -3.755 -15.173 1.00 75.56 176 GLU A N 1
ATOM 1441 C CA . GLU A 1 176 ? -4.673 -3.960 -14.642 1.00 75.56 176 GLU A CA 1
ATOM 1442 C C . GLU A 1 176 ? -4.678 -4.386 -13.174 1.00 75.56 176 GLU A C 1
ATOM 1444 O O . GLU A 1 176 ? -5.739 -4.450 -12.553 1.00 75.56 176 GLU A O 1
ATOM 1449 N N . LYS A 1 177 ? -3.504 -4.661 -12.600 1.00 83.06 177 LYS A N 1
ATOM 1450 C CA . LYS A 1 177 ? -3.410 -5.140 -11.230 1.00 83.06 177 LYS A CA 1
ATOM 1451 C C . LYS A 1 177 ? -3.673 -3.994 -10.256 1.00 83.06 177 LYS A C 1
ATOM 1453 O O . LYS A 1 177 ? -3.143 -2.894 -10.407 1.00 83.06 177 LYS A O 1
ATOM 1458 N N . LEU A 1 178 ? -4.492 -4.278 -9.251 1.00 86.75 178 LEU A N 1
ATOM 1459 C CA . LEU A 1 178 ? -4.732 -3.385 -8.130 1.00 86.75 178 LEU A CA 1
ATOM 1460 C C . LEU A 1 178 ? -3.868 -3.806 -6.942 1.00 86.75 178 LEU A C 1
ATOM 1462 O O . LEU A 1 178 ? -3.770 -4.990 -6.604 1.00 86.75 178 LEU A O 1
ATOM 1466 N N . ASP A 1 179 ? -3.251 -2.818 -6.315 1.00 86.56 179 ASP A N 1
ATOM 1467 C CA . ASP A 1 179 ? -2.556 -2.941 -5.050 1.00 86.56 179 ASP A CA 1
ATOM 1468 C C . ASP A 1 179 ? -3.506 -2.639 -3.898 1.00 86.56 179 ASP A C 1
ATOM 1470 O O . ASP A 1 179 ? -4.384 -1.782 -3.979 1.00 86.56 179 ASP A O 1
ATOM 1474 N N . LYS A 1 180 ? -3.311 -3.352 -2.792 1.00 90.50 180 LYS A N 1
ATOM 1475 C CA . LYS A 1 180 ? -4.077 -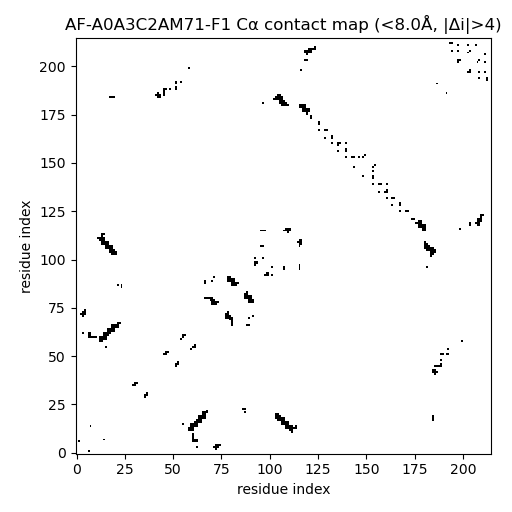3.165 -1.560 1.00 90.50 180 LYS A CA 1
ATOM 1476 C C . LYS A 1 180 ? -3.442 -2.068 -0.708 1.00 90.50 180 LYS A C 1
ATOM 1478 O O . LYS A 1 180 ? -2.219 -1.959 -0.649 1.00 90.50 180 LYS A O 1
ATOM 1483 N N . SER A 1 181 ? -4.256 -1.320 0.031 1.00 91.38 181 SER A N 1
ATOM 1484 C CA . SER A 1 181 ? -3.881 -0.234 0.957 1.00 91.38 181 SER A CA 1
ATOM 1485 C C . SER A 1 181 ? -3.160 -0.677 2.238 1.00 91.38 181 SER A C 1
ATOM 1487 O O . SER A 1 181 ? -3.457 -0.223 3.347 1.00 91.38 181 SER A O 1
ATOM 1489 N N . ILE A 1 182 ? -2.204 -1.587 2.092 1.00 92.19 182 ILE A N 1
ATOM 1490 C CA . ILE A 1 182 ? -1.428 -2.169 3.178 1.00 92.19 182 ILE A CA 1
ATOM 1491 C C . ILE A 1 182 ? -0.008 -1.638 3.055 1.00 92.19 182 ILE A C 1
ATOM 1493 O O . ILE A 1 182 ? 0.760 -2.051 2.186 1.00 92.19 182 ILE A O 1
ATOM 1497 N N . PHE A 1 183 ? 0.354 -0.729 3.946 1.00 89.44 183 PHE A N 1
ATOM 1498 C CA . PHE A 1 183 ? 1.673 -0.111 3.963 1.00 89.44 183 PHE A CA 1
ATOM 1499 C C . PHE A 1 183 ? 2.521 -0.682 5.094 1.00 89.44 183 PHE A C 1
ATOM 1501 O O . PHE A 1 183 ? 2.005 -1.170 6.102 1.00 89.44 183 PHE A O 1
ATOM 1508 N N . SER A 1 184 ? 3.845 -0.596 4.962 1.00 87.12 184 SER A N 1
ATOM 1509 C CA . SER A 1 184 ? 4.736 -0.917 6.077 1.00 87.12 184 SER A CA 1
ATOM 1510 C C . SER A 1 184 ? 4.469 0.012 7.257 1.00 87.12 184 SER A C 1
ATOM 1512 O O . SER A 1 184 ? 4.219 1.199 7.073 1.00 87.12 184 SER A O 1
ATOM 1514 N N . GLY A 1 185 ? 4.596 -0.487 8.485 1.00 81.56 185 GLY A N 1
ATOM 1515 C CA . GLY A 1 185 ? 4.404 0.338 9.679 1.00 81.56 185 GLY A CA 1
ATOM 1516 C C . GLY A 1 185 ? 5.414 1.481 9.821 1.00 81.56 185 GLY A C 1
ATOM 1517 O O . GLY A 1 185 ? 5.153 2.413 10.564 1.00 81.56 185 GLY A O 1
ATOM 1518 N N . ARG A 1 186 ? 6.546 1.430 9.106 1.00 83.19 186 ARG A N 1
ATOM 1519 C CA . ARG A 1 186 ? 7.514 2.528 8.998 1.00 83.19 186 ARG A CA 1
ATOM 1520 C C . ARG A 1 186 ? 7.193 3.342 7.746 1.00 83.19 186 ARG A C 1
ATOM 1522 O O . ARG A 1 186 ? 7.413 2.839 6.644 1.00 83.19 186 ARG A O 1
ATOM 1529 N N . GLN A 1 187 ? 6.682 4.554 7.934 1.00 86.25 187 GLN A N 1
ATOM 1530 C CA . GLN A 1 187 ? 6.375 5.514 6.871 1.00 86.25 187 GLN A CA 1
ATOM 1531 C C . GLN A 1 187 ? 7.070 6.851 7.134 1.00 86.25 187 GLN A C 1
ATOM 1533 O O . GLN A 1 187 ? 7.412 7.164 8.272 1.00 86.25 187 GLN A O 1
ATOM 1538 N N . GLU A 1 188 ? 7.246 7.645 6.085 1.00 90.62 188 GLU A N 1
ATOM 1539 C CA . GLU A 1 188 ? 7.474 9.084 6.213 1.00 90.62 188 GLU A CA 1
ATOM 1540 C C . GLU A 1 188 ? 6.115 9.785 6.249 1.00 90.62 188 GLU A C 1
ATOM 1542 O O . GLU A 1 188 ? 5.224 9.435 5.472 1.00 90.62 188 GLU A O 1
ATOM 1547 N N . ALA A 1 189 ? 5.938 10.758 7.147 1.00 91.56 189 ALA A N 1
ATOM 1548 C CA . ALA A 1 189 ? 4.643 11.409 7.345 1.00 91.56 189 ALA A CA 1
ATOM 1549 C C . ALA A 1 189 ? 4.126 12.074 6.061 1.00 91.56 189 ALA A C 1
ATOM 1551 O O . ALA A 1 189 ? 2.982 11.854 5.682 1.00 91.56 189 ALA A O 1
ATOM 1552 N N . SER A 1 190 ? 4.984 12.800 5.341 1.00 91.81 190 SER A N 1
ATOM 1553 C CA . SER A 1 190 ? 4.641 13.459 4.074 1.00 91.81 190 SER A CA 1
ATOM 1554 C C . SER A 1 190 ? 4.188 12.471 2.993 1.00 91.81 190 SER A C 1
ATOM 1556 O O . SER A 1 190 ? 3.156 12.688 2.361 1.00 91.81 190 SER A O 1
ATOM 1558 N N . SER A 1 191 ? 4.913 11.362 2.806 1.00 90.62 191 SER A N 1
ATOM 1559 C CA . SER A 1 191 ? 4.529 10.308 1.857 1.00 90.62 191 SER A CA 1
ATOM 1560 C C . SER A 1 191 ? 3.208 9.649 2.257 1.00 90.62 191 SER A C 1
ATOM 1562 O O . SER A 1 191 ? 2.354 9.407 1.406 1.00 90.62 191 SER A O 1
ATOM 1564 N N . LEU A 1 192 ? 3.001 9.395 3.553 1.00 92.62 192 LEU A N 1
ATOM 1565 C CA . LEU A 1 192 ? 1.741 8.836 4.031 1.00 92.62 192 LEU A CA 1
ATOM 1566 C C . LEU A 1 192 ? 0.576 9.808 3.811 1.00 92.62 192 LEU A C 1
ATOM 1568 O O . LEU A 1 192 ? -0.460 9.373 3.326 1.00 92.62 192 LEU A O 1
ATOM 1572 N N . ILE A 1 193 ? 0.745 11.105 4.091 1.00 94.31 193 ILE A N 1
ATOM 1573 C CA . ILE A 1 193 ? -0.275 12.131 3.819 1.00 94.31 193 ILE A CA 1
ATOM 1574 C C . ILE A 1 193 ? -0.652 12.133 2.336 1.00 94.31 193 ILE A C 1
ATOM 1576 O O . ILE A 1 193 ? -1.837 12.114 2.029 1.00 94.31 193 ILE A O 1
ATOM 1580 N N . LYS A 1 194 ? 0.320 12.075 1.412 1.00 92.50 194 LYS A N 1
ATOM 1581 C CA . LYS A 1 194 ? 0.025 11.997 -0.030 1.00 92.50 194 LYS A CA 1
ATOM 1582 C C . LYS A 1 194 ? -0.854 10.792 -0.374 1.00 92.50 194 LYS A C 1
ATOM 1584 O O . LYS A 1 194 ? -1.857 10.946 -1.062 1.00 92.50 194 LYS A O 1
ATOM 1589 N N . LYS A 1 195 ? -0.533 9.611 0.161 1.00 92.44 195 LYS A N 1
ATOM 1590 C CA . LYS A 1 195 ? -1.341 8.391 -0.032 1.00 92.44 195 LYS A CA 1
ATOM 1591 C C . LYS A 1 195 ? -2.733 8.500 0.586 1.00 92.44 195 LYS A C 1
ATOM 1593 O O . LYS A 1 195 ? -3.691 7.987 0.014 1.00 92.44 195 LYS A O 1
ATOM 1598 N N . LEU A 1 196 ? -2.842 9.141 1.751 1.00 94.31 196 LEU A N 1
ATOM 1599 C CA . LEU A 1 196 ? -4.121 9.385 2.416 1.00 94.31 196 LEU A CA 1
ATOM 1600 C C . LEU A 1 196 ? -4.981 10.355 1.602 1.00 94.31 196 LEU A C 1
ATOM 1602 O O . LEU A 1 196 ? -6.152 10.065 1.399 1.00 94.31 196 LEU A O 1
ATOM 1606 N N . ASN A 1 197 ? -4.412 11.442 1.083 1.00 94.31 197 ASN A N 1
ATOM 1607 C CA . ASN A 1 197 ? -5.136 12.399 0.245 1.00 94.31 197 ASN A CA 1
ATOM 1608 C C . ASN A 1 197 ? -5.581 11.761 -1.072 1.00 94.31 197 ASN A C 1
ATOM 1610 O O . ASN A 1 197 ? -6.745 11.853 -1.425 1.00 94.31 197 ASN A O 1
ATOM 1614 N N . TYR A 1 198 ? -4.712 10.990 -1.727 1.00 94.00 198 TYR A N 1
ATOM 1615 C CA . TYR A 1 198 ? -5.072 10.221 -2.921 1.00 94.00 198 TYR A CA 1
ATOM 1616 C C . TYR A 1 198 ? -6.284 9.296 -2.701 1.00 94.00 198 TYR A C 1
ATOM 1618 O O . TYR A 1 198 ? -7.094 9.087 -3.604 1.00 94.00 198 TYR A O 1
ATOM 1626 N N . PHE A 1 199 ? -6.423 8.754 -1.488 1.00 93.19 199 PHE A N 1
ATOM 1627 C CA . PHE A 1 199 ? -7.600 7.999 -1.074 1.00 93.19 199 PHE A CA 1
ATOM 1628 C C . PHE A 1 199 ? -8.815 8.896 -0.774 1.00 93.19 199 PHE A C 1
ATOM 1630 O O . PHE A 1 199 ? -9.905 8.608 -1.262 1.00 93.19 199 PHE A O 1
ATOM 1637 N N . LEU A 1 200 ? -8.643 9.961 0.017 1.00 93.69 200 LEU A N 1
ATOM 1638 C CA . LEU A 1 200 ? -9.722 10.866 0.440 1.00 93.69 200 LEU A CA 1
ATOM 1639 C C . LEU A 1 200 ? -10.347 11.635 -0.728 1.00 93.69 200 LEU A C 1
ATOM 1641 O O . LEU A 1 200 ? -11.564 11.790 -0.769 1.00 93.69 200 LEU A O 1
ATOM 1645 N N . ASP A 1 201 ? -9.521 12.060 -1.679 1.00 92.69 201 ASP A N 1
ATOM 1646 C CA . ASP A 1 201 ? -9.923 12.784 -2.887 1.00 92.69 201 ASP A CA 1
ATOM 1647 C C . ASP A 1 201 ? -10.543 11.851 -3.939 1.00 92.69 201 ASP A C 1
ATOM 1649 O O . ASP A 1 201 ? -10.964 12.295 -5.002 1.00 92.69 201 ASP A O 1
ATOM 1653 N N . GLU A 1 202 ? -10.550 10.539 -3.681 1.00 91.12 202 GLU A N 1
ATOM 1654 C CA . GLU A 1 202 ? -10.932 9.497 -4.634 1.00 91.12 202 GLU A CA 1
ATOM 1655 C C . GLU A 1 202 ? -10.150 9.527 -5.963 1.00 91.12 202 GLU A C 1
ATOM 1657 O O . GLU A 1 202 ? -10.576 8.932 -6.958 1.00 91.12 202 GLU A O 1
ATOM 1662 N N . ALA A 1 203 ? -8.970 10.158 -5.975 1.00 90.38 203 ALA A N 1
ATOM 1663 C CA . ALA A 1 203 ? -8.142 10.363 -7.166 1.00 90.38 203 ALA A CA 1
ATOM 1664 C C . ALA A 1 203 ? -7.747 9.048 -7.861 1.00 90.38 203 ALA A C 1
ATOM 1666 O O . ALA A 1 203 ? -7.545 9.006 -9.074 1.00 90.38 203 ALA A O 1
ATOM 1667 N N . PHE A 1 204 ? -7.727 7.945 -7.114 1.00 88.06 204 PHE A N 1
ATOM 1668 C CA . PHE A 1 204 ? -7.487 6.596 -7.627 1.00 88.06 204 PHE A CA 1
ATOM 1669 C C . PHE A 1 204 ? -8.494 6.079 -8.645 1.00 88.06 204 PHE A C 1
ATOM 1671 O O . PHE A 1 204 ? -8.222 5.096 -9.339 1.00 88.06 204 PHE A O 1
ATOM 1678 N N . LYS A 1 205 ? -9.673 6.703 -8.715 1.00 88.12 205 LYS A N 1
ATOM 1679 C CA . LYS A 1 205 ? -10.668 6.403 -9.744 1.00 88.12 205 LYS A CA 1
ATOM 1680 C C . LYS A 1 205 ? -10.236 6.931 -11.112 1.00 88.12 205 LYS A C 1
ATOM 1682 O O . LYS A 1 205 ? -10.660 6.377 -12.123 1.00 88.12 205 LYS A O 1
ATOM 1687 N N . GLU A 1 206 ? -9.395 7.963 -11.145 1.00 88.62 206 GLU A N 1
ATOM 1688 C CA . GLU A 1 206 ? -9.053 8.708 -12.361 1.00 88.62 206 GLU A CA 1
ATOM 1689 C C . GLU A 1 206 ? -7.586 8.544 -12.779 1.00 88.62 206 GLU A C 1
ATOM 1691 O O . GLU A 1 206 ? -7.297 8.439 -13.971 1.00 88.62 206 GLU A O 1
ATOM 1696 N N . MET A 1 207 ? -6.655 8.471 -11.826 1.00 87.88 207 MET A N 1
ATOM 1697 C CA . MET A 1 207 ? -5.218 8.348 -12.089 1.00 87.88 207 MET A CA 1
ATOM 1698 C C . MET A 1 207 ? -4.541 7.385 -11.120 1.00 87.88 207 MET A C 1
ATOM 1700 O O . MET A 1 207 ? -5.131 6.993 -10.121 1.00 87.88 207 MET A O 1
ATOM 1704 N N . ASP A 1 208 ? -3.313 6.969 -11.430 1.00 87.75 208 ASP A N 1
ATOM 1705 C CA . ASP A 1 208 ? -2.512 6.139 -10.528 1.00 87.75 208 ASP A CA 1
ATOM 1706 C C . ASP A 1 208 ? -1.773 6.962 -9.459 1.00 87.75 208 ASP A C 1
ATOM 1708 O O . ASP A 1 208 ? -1.581 8.175 -9.579 1.00 87.75 208 ASP A O 1
ATOM 1712 N N . LEU A 1 209 ? -1.335 6.267 -8.403 1.00 87.75 209 LEU A N 1
ATOM 1713 C CA . LEU A 1 209 ? -0.729 6.896 -7.231 1.00 87.75 209 LEU A CA 1
ATOM 1714 C C . LEU A 1 209 ? 0.592 7.605 -7.557 1.00 87.75 209 LEU A C 1
ATOM 1716 O O . LEU A 1 209 ? 0.868 8.644 -6.969 1.00 87.75 209 LEU A O 1
ATOM 1720 N N . GLN A 1 210 ? 1.414 7.076 -8.469 1.00 84.12 210 GLN A N 1
ATOM 1721 C CA . GLN A 1 210 ? 2.704 7.706 -8.776 1.00 84.12 210 GLN A CA 1
ATOM 1722 C C . GLN A 1 210 ? 2.519 9.024 -9.521 1.00 84.12 210 GLN A C 1
ATOM 1724 O O . GLN A 1 210 ? 3.203 10.000 -9.219 1.00 84.12 210 GLN A O 1
ATOM 1729 N N . THR A 1 211 ? 1.573 9.058 -10.460 1.00 83.06 211 THR A N 1
ATOM 1730 C CA . THR A 1 211 ? 1.199 10.286 -11.163 1.00 83.06 211 THR A CA 1
ATOM 1731 C C . THR A 1 211 ? 0.704 11.335 -10.172 1.00 83.06 211 THR A C 1
ATOM 1733 O O . THR A 1 211 ? 1.169 12.470 -10.211 1.00 83.06 211 THR A O 1
ATOM 1736 N N . TYR A 1 212 ? -0.163 10.946 -9.231 1.00 87.75 212 TYR A N 1
ATOM 1737 C CA . TYR A 1 212 ? -0.643 11.841 -8.175 1.00 87.75 212 TYR A CA 1
ATOM 1738 C C . TYR A 1 212 ? 0.484 12.323 -7.246 1.00 87.75 212 TYR A C 1
ATOM 1740 O O . TYR A 1 212 ? 0.542 13.497 -6.898 1.00 87.75 212 TYR A O 1
ATOM 1748 N N . GLU A 1 213 ? 1.411 11.444 -6.848 1.00 84.75 213 GLU A N 1
ATOM 1749 C CA . GLU A 1 213 ? 2.531 11.806 -5.967 1.00 84.75 213 GLU A CA 1
ATOM 1750 C C . GLU A 1 213 ? 3.524 12.791 -6.613 1.00 84.75 213 GLU A C 1
ATOM 1752 O O . GLU A 1 213 ? 4.245 13.475 -5.874 1.00 84.75 213 GLU A O 1
ATOM 1757 N N . GLY A 1 214 ? 3.564 12.859 -7.948 1.00 78.94 214 GLY A N 1
ATOM 1758 C CA . GLY A 1 214 ? 4.404 13.771 -8.729 1.00 78.94 214 GLY A CA 1
ATOM 1759 C C . GLY A 1 214 ? 3.834 15.179 -8.947 1.00 78.94 214 GLY A C 1
ATOM 1760 O O . GLY A 1 214 ? 4.569 16.027 -9.458 1.00 78.94 214 GLY A O 1
ATOM 1761 N N . LEU A 1 215 ? 2.571 15.424 -8.573 1.00 75.75 215 LEU A N 1
ATOM 1762 C CA . LEU A 1 215 ? 1.931 16.749 -8.562 1.00 75.75 215 LEU A CA 1
ATOM 1763 C C . LEU A 1 215 ? 2.330 17.557 -7.313 1.00 75.75 215 LEU A C 1
ATOM 1765 O O . LEU A 1 215 ? 2.395 18.800 -7.442 1.00 75.75 215 LEU A O 1
#

Foldseek 3Di:
DQAPCCLQLVDLAWAKEWEADAPQPVCPPCPVVPVVVVVVCLLCVLVVDPVLVVLDVVGHSYYYHYLPDQWHADPNDIWGWDDDPSDIDTRCVCVQFVDPDDPDRKIFIAHSVRHWDKFAAADPCLVVLVVVLVVLVVVLVVCVVPDDPPDPVNVVSVVVSVVSVVVSVVRVVSRPPIDTRIGYSRDHNVLVVLVSCCVVVVVRVPDGSVVSVVD

Nearest PDB structures (foldseek):
  3csx-assembly2_B  TM=9.092E-01  e=1.717E+00  unclassified
  8d06-assembly2_E  TM=8.446E-01  e=2.312E+00  synthetic construct
  5m48-assembly1_A-2  TM=3.526E-01  e=1.823E+00  Saccharomyces cerevisiae S288C

pLDDT: mean 84.82, std 11.36, range [42.12, 96.62]

Secondary structure (DSSP, 8-state):
---HHHHHSSSSS-EEEEEEPP--GGGTT-TT-HHHHHHHHHHHGGGG-HHHHHHHHHH-EEEEEETT-SEEEETTEEEEEEEETTEEEETTHHHHHS-S---SSEEEEE-TTSPBPEE----TTHHHHHHHHHHHHHHHHHHHHHS-TT-HHHHHHHHHHHHHHHHHHHHHHHTTPPEESEEES---HHHHHHHHHHHHTTGGGTS-HHHHHT-

Radius of gyration: 23.31 Å; Cα contacts (8 Å, |Δi|>4): 279; chains: 1; bounding box: 52×41×67 Å

Sequence (215 aa):
MASFESAIEKEDKPSFIYIKESKDEQMRGREDDGRFKEMQSRMLDFLKDSNLITVLNENFNCYRFDLAADSIVFKGVTYKKGEQRGRTSHEFVPVLTDSDRNRLPAVVIRDKTFKLYEFKMRPSQLEEMKILLAAEKLKVNYLEENLAEDSKLLSENSRTLERAERQVKSEEANLEKLDKSIFSGRQEASSLIKKLNYFLDEAFKEMDLQTYEGL

Mean predicted aligned error: 8.68 Å

Solvent-accessible surface area (backbone atoms only — not comparable to full-atom values): 12311 Å² total; per-residue (Å²): 131,82,51,64,53,59,49,47,64,66,53,104,25,29,28,38,35,40,37,45,58,54,86,49,76,90,52,70,89,48,84,82,38,64,69,54,56,49,51,56,46,61,36,50,49,33,75,68,38,66,66,44,49,48,53,42,68,77,57,30,25,71,44,78,48,57,55,76,48,65,61,52,62,54,96,92,40,77,32,41,48,48,73,57,96,90,39,82,45,43,65,51,49,38,77,68,64,78,38,91,76,77,76,66,32,23,32,33,42,25,40,72,87,67,44,73,39,70,35,39,78,52,74,92,47,60,66,58,50,51,52,52,45,53,53,46,49,54,53,42,53,51,39,62,78,73,45,64,93,83,34,66,68,50,56,56,45,49,55,49,42,53,51,46,52,52,49,53,52,51,53,61,70,44,73,80,50,67,42,66,45,67,42,60,39,64,58,55,39,69,63,50,44,51,56,49,46,42,56,74,70,49,42,54,82,80,46,39,53,48,66,60,72,73,110